Protein AF-A0A8S8YQM8-F1 (afdb_monomer_lite)

pLDDT: mean 84.59, std 11.67, range [44.5, 97.25]

Secondary structure (DSSP, 8-state):
-EEE---SS-TTSTHHHHHHHHHHHHS-EEEEEE-TTTS-TTGGGGGGGSS-B--GGG-TT--TTS---SEEEEEETTEEEEEEEB-----S-HHHHHHHHHHTT-S-EEE---SS-TTS--TTHHHHHHHHHHHHHTT--EEE-THHHHHHHHHTT--EEEEEEEEEEEEEEPBPTTGGG-HHHHTT--TTPPEEEEEEEEEEE-S--TT---SB----

Radius of gyration: 17.64 Å; chains: 1; bounding box: 45×37×51 Å

Sequence (220 aa):
MVDLLVERETFGHGGNQEVVRPFAAAGDVELLLVTPQMQSFEAGKKAEAGEVPLSEEDVPHWDDDFPFWQSTTVELEGRTVSFRRIVMPMVENDEDMANWLDSVAVDAVVCSGSRRNVSMWEDWMAPTASLVRASANAGRPTLGICFGHQLLCHALGATIERADSLSSGIWDLDFTEIGVDDELLTSHVLDDSCVAGLFTHQDHVMSVPESCFSSMLNKP

Structure (mmCIF, N/CA/C/O backbone):
data_AF-A0A8S8YQM8-F1
#
_entry.id   AF-A0A8S8YQM8-F1
#
loop_
_atom_site.group_PDB
_atom_site.id
_atom_site.type_symbol
_atom_site.label_atom_id
_atom_site.label_alt_id
_atom_site.label_comp_id
_atom_site.label_asym_id
_atom_site.label_entity_id
_atom_site.label_seq_id
_atom_site.pdbx_PDB_ins_code
_atom_site.Cartn_x
_atom_site.Cartn_y
_atom_site.Cartn_z
_atom_site.occupancy
_atom_site.B_iso_or_equiv
_atom_site.auth_seq_id
_atom_site.auth_comp_id
_atom_site.auth_asym_id
_atom_site.auth_atom_id
_atom_site.pdbx_PDB_model_num
ATOM 1 N N . MET A 1 1 ? -10.235 -3.961 0.842 1.00 77.50 1 MET A N 1
ATOM 2 C CA . MET A 1 1 ? -8.924 -3.632 0.221 1.00 77.50 1 MET A CA 1
ATOM 3 C C . MET A 1 1 ? -8.186 -2.632 1.096 1.00 77.50 1 MET A C 1
ATOM 5 O O . MET A 1 1 ? -8.845 -1.764 1.657 1.00 77.50 1 MET A O 1
ATOM 9 N N . VAL A 1 2 ? -6.857 -2.728 1.207 1.00 74.12 2 VAL A N 1
ATOM 10 C CA . VAL A 1 2 ? -6.027 -1.671 1.819 1.00 74.12 2 VAL A CA 1
ATOM 11 C C . VAL A 1 2 ? -5.398 -0.814 0.729 1.00 74.12 2 VAL A C 1
ATOM 13 O O . VAL A 1 2 ? -4.815 -1.366 -0.199 1.00 74.12 2 VAL A O 1
ATOM 16 N N . ASP A 1 3 ? -5.487 0.508 0.855 1.00 73.69 3 ASP A N 1
ATOM 17 C CA . ASP A 1 3 ? -4.762 1.465 0.009 1.00 73.69 3 ASP A CA 1
ATOM 18 C C . ASP A 1 3 ? -3.816 2.316 0.874 1.00 73.69 3 ASP A C 1
ATOM 20 O O . ASP A 1 3 ? -4.233 2.972 1.839 1.00 73.69 3 ASP A O 1
ATOM 24 N N . LEU A 1 4 ? -2.522 2.241 0.560 1.00 65.19 4 LEU A N 1
ATOM 25 C CA . LEU A 1 4 ? -1.449 2.945 1.253 1.00 65.19 4 LEU A CA 1
ATOM 26 C C . LEU A 1 4 ? -1.083 4.251 0.534 1.00 65.19 4 LEU A C 1
ATOM 28 O O . LEU A 1 4 ? -1.021 4.308 -0.696 1.00 65.19 4 LEU A O 1
ATOM 32 N N . LEU A 1 5 ? -0.696 5.260 1.326 1.00 59.41 5 LEU A N 1
ATOM 33 C CA . LEU A 1 5 ? -0.025 6.497 0.878 1.00 59.41 5 LEU A CA 1
ATOM 34 C C . LEU A 1 5 ? -0.893 7.496 0.102 1.00 59.41 5 LEU A C 1
ATOM 36 O O . LEU A 1 5 ? -0.444 8.122 -0.856 1.00 59.41 5 LEU A O 1
ATOM 40 N N . VAL A 1 6 ? -2.112 7.753 0.575 1.00 53.84 6 VAL A N 1
ATOM 41 C CA . VAL A 1 6 ? -2.922 8.874 0.071 1.00 53.84 6 VAL A CA 1
ATOM 42 C C . VAL A 1 6 ? -2.295 10.219 0.496 1.00 53.84 6 VAL A C 1
ATOM 44 O O . VAL A 1 6 ? -2.738 10.847 1.451 1.00 53.84 6 VAL A O 1
ATOM 47 N N . GLU A 1 7 ? -1.258 10.696 -0.201 1.00 52.97 7 GLU A N 1
ATOM 48 C CA . GLU A 1 7 ? -0.674 12.046 -0.033 1.00 52.97 7 GLU A CA 1
ATOM 49 C C . GLU A 1 7 ? -1.491 13.148 -0.736 1.00 52.97 7 GLU A C 1
ATOM 51 O O . GLU A 1 7 ? -0.941 14.081 -1.338 1.00 52.97 7 GLU A O 1
ATOM 56 N N . ARG A 1 8 ? -2.818 13.026 -0.767 1.00 54.03 8 ARG A N 1
ATOM 57 C CA . ARG A 1 8 ? -3.630 13.857 -1.659 1.00 54.03 8 ARG A CA 1
ATOM 58 C C . ARG A 1 8 ? -4.711 14.626 -0.928 1.00 54.03 8 ARG A C 1
ATOM 60 O O . ARG A 1 8 ? -5.455 14.081 -0.122 1.00 54.03 8 ARG A O 1
ATOM 67 N N . GLU A 1 9 ? -4.843 15.868 -1.380 1.00 44.50 9 GLU A N 1
ATOM 68 C CA . GLU A 1 9 ? -5.886 16.868 -1.118 1.00 44.50 9 GLU A CA 1
ATOM 69 C C . GLU A 1 9 ? -7.330 16.338 -1.290 1.00 44.50 9 GLU A C 1
ATOM 71 O O . GLU A 1 9 ? -8.301 17.017 -0.973 1.00 44.50 9 GLU A O 1
ATOM 76 N N . THR A 1 10 ? -7.497 15.131 -1.839 1.00 46.59 10 THR A N 1
ATOM 77 C CA . THR A 1 10 ? -8.753 14.579 -2.357 1.00 46.59 10 THR A CA 1
ATOM 78 C C . THR A 1 10 ? -9.044 13.203 -1.760 1.00 46.59 10 THR A C 1
ATOM 80 O O . THR A 1 10 ? -9.055 12.179 -2.438 1.00 46.59 10 THR A O 1
ATOM 83 N N . PHE A 1 11 ? -9.316 13.165 -0.455 1.00 49.41 11 PHE A N 1
ATOM 84 C CA . PHE A 1 11 ? -9.876 11.976 0.187 1.00 49.41 11 PHE A CA 1
ATOM 85 C C . PHE A 1 11 ? -11.175 11.548 -0.521 1.00 49.41 11 PHE A C 1
ATOM 87 O O . PHE A 1 11 ? -12.109 12.341 -0.670 1.00 49.41 11 PHE A O 1
ATOM 94 N N . GLY A 1 12 ? -11.216 10.302 -1.000 1.00 48.34 12 GLY A N 1
ATOM 95 C CA . GLY A 1 12 ? -12.372 9.755 -1.710 1.00 48.34 12 GLY A CA 1
ATOM 96 C C . GLY A 1 12 ? -12.656 10.388 -3.077 1.00 48.34 12 GLY A C 1
ATOM 97 O O . GLY A 1 12 ? -13.767 10.221 -3.560 1.00 48.34 12 GLY A O 1
ATOM 98 N N . HIS A 1 13 ? -11.709 11.105 -3.699 1.00 52.78 13 HIS A N 1
ATOM 99 C CA . HIS A 1 13 ? -11.854 11.713 -5.032 1.00 52.78 13 HIS A CA 1
ATOM 100 C C . HIS A 1 13 ? -10.607 11.461 -5.903 1.00 52.78 13 HIS A C 1
ATOM 102 O O . HIS A 1 13 ? -9.516 11.208 -5.396 1.00 52.78 13 HIS A O 1
ATOM 108 N N . GLY A 1 14 ? -10.748 11.527 -7.231 1.00 63.28 14 GLY A N 1
ATOM 109 C CA . GLY A 1 14 ? -9.619 11.395 -8.162 1.00 63.28 14 GLY A CA 1
ATOM 110 C C . GLY A 1 14 ? -9.010 9.987 -8.190 1.00 63.28 14 GLY A C 1
ATOM 111 O O . GLY A 1 14 ? -9.722 9.011 -8.402 1.00 63.28 14 GLY A O 1
ATOM 112 N N . GLY A 1 15 ? -7.692 9.874 -7.979 1.00 60.12 15 GLY A N 1
ATOM 113 C CA . GLY A 1 15 ? -6.927 8.630 -8.182 1.00 60.12 15 GLY A CA 1
ATOM 114 C C . GLY A 1 15 ? -7.434 7.412 -7.399 1.00 60.12 15 GLY A C 1
ATOM 115 O O . GLY A 1 15 ? -7.431 6.311 -7.941 1.00 60.12 15 GLY A O 1
ATOM 116 N N . ASN A 1 16 ? -7.944 7.603 -6.177 1.00 61.06 16 ASN A N 1
ATOM 117 C CA . ASN A 1 16 ? -8.505 6.502 -5.387 1.00 61.06 16 ASN A CA 1
ATOM 118 C C . ASN A 1 16 ? -9.789 5.958 -6.025 1.00 61.06 16 ASN A C 1
ATOM 120 O O . ASN A 1 16 ? -10.017 4.755 -6.023 1.00 61.06 16 ASN A O 1
ATOM 124 N N . GLN A 1 17 ? -10.623 6.831 -6.601 1.00 65.38 17 GLN A N 1
ATOM 125 C CA . GLN A 1 17 ? -11.821 6.387 -7.313 1.00 65.38 17 GLN A CA 1
ATOM 126 C C . GLN A 1 17 ? -11.444 5.623 -8.582 1.00 65.38 17 GLN A C 1
ATOM 128 O O . GLN A 1 17 ? -12.075 4.618 -8.876 1.00 65.38 17 GLN A O 1
ATOM 133 N N . GLU A 1 18 ? -10.398 6.045 -9.296 1.00 71.81 18 GLU A N 1
ATOM 134 C CA . GLU A 1 18 ? -9.945 5.364 -10.516 1.00 71.81 18 GLU A CA 1
ATOM 135 C C . GLU A 1 18 ? -9.402 3.956 -10.235 1.00 71.81 18 GLU A C 1
ATOM 137 O O . GLU A 1 18 ? -9.742 3.023 -10.957 1.00 71.81 18 GLU A O 1
ATOM 142 N N . VAL A 1 19 ? -8.642 3.768 -9.147 1.00 73.12 19 VAL A N 1
ATOM 143 C CA . VAL A 1 19 ? -8.186 2.430 -8.718 1.00 73.12 19 VAL A CA 1
ATOM 144 C C . VAL A 1 19 ? -9.367 1.542 -8.324 1.00 73.12 19 VAL A C 1
ATOM 146 O O . VAL A 1 19 ? -9.369 0.349 -8.607 1.00 73.12 19 VAL A O 1
ATOM 149 N N . VAL A 1 20 ? -10.384 2.109 -7.674 1.00 77.38 20 VAL A N 1
ATOM 150 C CA . VAL A 1 20 ? -11.510 1.346 -7.113 1.00 77.38 20 VAL A CA 1
ATOM 151 C C . VAL A 1 20 ? -12.599 1.058 -8.135 1.00 77.38 20 VAL A C 1
ATOM 153 O O . VAL A 1 20 ? -13.296 0.053 -8.013 1.00 77.38 20 VAL A O 1
ATOM 156 N N . ARG A 1 21 ? -12.756 1.911 -9.148 1.00 79.19 21 ARG A N 1
ATOM 157 C CA . ARG A 1 21 ? -13.857 1.852 -10.115 1.00 79.19 21 ARG A CA 1
ATOM 158 C C . ARG A 1 21 ? -14.022 0.468 -10.766 1.00 79.19 21 ARG A C 1
ATOM 160 O O . ARG A 1 21 ? -15.162 0.003 -10.799 1.00 79.19 21 ARG A O 1
ATOM 167 N N . PRO A 1 22 ? -12.964 -0.240 -11.216 1.00 79.06 22 PRO A N 1
ATOM 168 C CA . PRO A 1 22 ? -13.118 -1.588 -11.767 1.00 79.06 22 PRO A CA 1
ATOM 169 C C . PRO A 1 22 ? -13.693 -2.590 -10.755 1.00 79.06 22 PRO A C 1
ATOM 171 O O . PRO A 1 22 ? -14.544 -3.406 -11.104 1.00 79.06 22 PRO A O 1
ATOM 174 N N . PHE A 1 23 ? -13.288 -2.496 -9.486 1.00 81.88 23 PHE A N 1
ATOM 175 C CA . PHE A 1 23 ? -13.795 -3.355 -8.413 1.00 81.88 23 PHE A CA 1
ATOM 176 C C . PHE A 1 23 ? -15.239 -2.999 -8.045 1.00 81.88 23 PHE A C 1
ATOM 178 O O . PHE A 1 23 ? -16.085 -3.885 -7.931 1.00 81.88 23 PHE A O 1
ATOM 185 N N . ALA A 1 24 ? -15.543 -1.702 -7.947 1.00 82.38 24 ALA A N 1
ATOM 186 C CA . ALA A 1 24 ? -16.889 -1.202 -7.687 1.00 82.38 24 ALA A CA 1
ATOM 187 C C . ALA A 1 24 ? -17.870 -1.558 -8.813 1.00 82.38 24 ALA A C 1
ATOM 189 O O . ALA A 1 24 ? -19.064 -1.673 -8.566 1.00 82.38 24 ALA A O 1
ATOM 190 N N . ALA A 1 25 ? -17.404 -1.783 -10.047 1.00 80.81 25 ALA A N 1
ATOM 191 C CA . ALA A 1 25 ? -18.235 -2.309 -11.129 1.00 80.81 25 ALA A CA 1
ATOM 192 C C . ALA A 1 25 ? -18.605 -3.796 -10.926 1.00 80.81 25 ALA A C 1
ATOM 194 O O . ALA A 1 25 ? -19.686 -4.224 -11.351 1.00 80.81 25 ALA A O 1
ATOM 195 N N . ALA A 1 26 ? -17.760 -4.567 -10.234 1.00 81.19 26 ALA A N 1
ATOM 196 C CA . ALA A 1 26 ? -17.947 -5.995 -9.979 1.00 81.19 26 ALA A CA 1
ATOM 197 C C . ALA A 1 26 ? -18.741 -6.299 -8.692 1.00 81.19 26 ALA A C 1
ATOM 199 O O . ALA A 1 26 ? -19.490 -7.276 -8.662 1.00 81.19 26 ALA A O 1
ATOM 200 N N . GLY A 1 27 ? -18.648 -5.464 -7.653 1.00 81.56 27 GLY A N 1
ATOM 201 C CA . GLY A 1 27 ? -19.322 -5.689 -6.371 1.00 81.56 27 GLY A CA 1
ATOM 202 C C . GLY A 1 27 ? -19.163 -4.530 -5.389 1.00 81.56 27 GLY A C 1
ATOM 203 O O . GLY A 1 27 ? -18.591 -3.499 -5.733 1.00 81.56 27 GLY A O 1
ATOM 204 N N . ASP A 1 28 ? -19.694 -4.695 -4.177 1.00 83.19 28 ASP A N 1
ATOM 205 C CA . ASP A 1 28 ? -19.481 -3.733 -3.091 1.00 83.19 28 ASP A CA 1
ATOM 206 C C . ASP A 1 28 ? -18.014 -3.783 -2.650 1.00 83.19 28 ASP A C 1
ATOM 208 O O . ASP A 1 28 ? -17.438 -4.863 -2.502 1.00 83.19 28 ASP A O 1
ATOM 212 N N . VAL A 1 29 ? -17.403 -2.615 -2.453 1.00 85.56 29 VAL A N 1
ATOM 213 C CA . VAL A 1 29 ? -15.982 -2.499 -2.110 1.00 85.56 29 VAL A CA 1
ATOM 214 C C . VAL A 1 29 ? -15.820 -1.590 -0.909 1.00 85.56 29 VAL A C 1
ATOM 216 O O . VAL A 1 29 ? -16.341 -0.475 -0.875 1.00 85.56 29 VAL A O 1
ATOM 219 N N . GLU A 1 30 ? -15.028 -2.061 0.045 1.00 89.75 30 GLU A N 1
ATOM 220 C CA . GLU A 1 30 ? -14.548 -1.266 1.163 1.00 89.75 30 GLU A CA 1
ATOM 221 C C . GLU A 1 30 ? -13.045 -1.005 1.037 1.00 89.75 30 GLU A C 1
ATOM 223 O O . GLU A 1 30 ? -12.245 -1.913 0.761 1.00 89.75 30 GLU A O 1
ATOM 228 N N . LEU A 1 31 ? -12.670 0.252 1.277 1.00 89.44 31 LEU A N 1
ATOM 229 C CA . LEU A 1 31 ? -11.291 0.702 1.344 1.00 89.44 31 LEU A CA 1
ATOM 230 C C . LEU A 1 31 ? -10.899 1.075 2.764 1.00 89.44 31 LEU A C 1
ATOM 232 O O . LEU A 1 31 ? -11.404 2.038 3.345 1.00 89.44 31 LEU A O 1
ATOM 236 N N . LEU A 1 32 ? -9.911 0.345 3.261 1.00 91.69 32 LEU A N 1
ATOM 237 C CA . LEU A 1 32 ? -9.169 0.652 4.467 1.00 91.69 32 LEU A CA 1
ATOM 238 C C . LEU A 1 32 ? -7.936 1.464 4.065 1.00 91.69 32 LEU A C 1
ATOM 240 O O . LEU A 1 32 ? -7.103 1.019 3.281 1.00 91.69 32 LEU A O 1
ATOM 244 N N . LEU A 1 33 ? -7.840 2.687 4.563 1.00 90.44 33 LEU A N 1
ATOM 245 C CA . LEU A 1 33 ? -6.791 3.630 4.207 1.00 90.44 33 LEU A CA 1
ATOM 246 C C . LEU A 1 33 ? -5.791 3.723 5.350 1.00 90.44 33 LEU A C 1
ATOM 248 O O . LEU A 1 33 ? -6.169 4.041 6.478 1.00 90.44 33 LEU A O 1
ATOM 252 N N . VAL A 1 34 ? -4.519 3.492 5.046 1.00 91.62 34 VAL A N 1
ATOM 253 C CA . VAL A 1 34 ? -3.429 3.613 6.020 1.00 91.62 34 VAL A CA 1
ATOM 254 C C . VAL A 1 34 ? -2.443 4.684 5.561 1.00 91.62 34 VAL A C 1
ATOM 256 O O . VAL A 1 34 ? -2.128 4.813 4.375 1.00 91.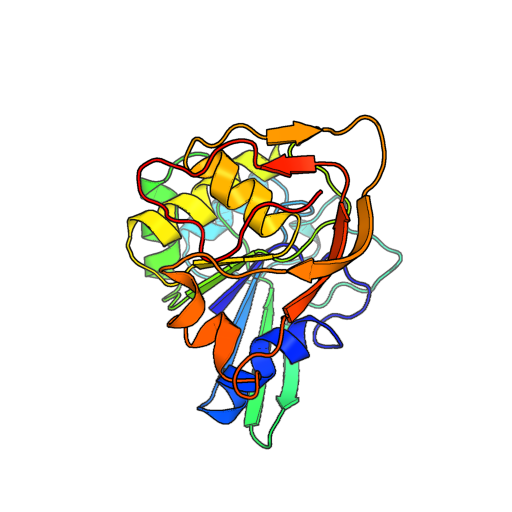62 34 VAL A O 1
ATOM 259 N N . THR A 1 35 ? -1.975 5.495 6.507 1.00 90.00 35 THR A N 1
ATOM 260 C CA . THR A 1 35 ? -1.094 6.645 6.244 1.00 90.00 35 THR A CA 1
ATOM 261 C C . THR A 1 35 ? 0.146 6.589 7.138 1.00 90.00 35 THR A C 1
ATOM 263 O O . THR A 1 35 ? 0.297 7.442 8.020 1.00 90.00 35 THR A O 1
ATOM 266 N N . PRO A 1 36 ? 1.028 5.588 6.956 1.00 92.38 36 PRO A N 1
ATOM 267 C CA . PRO A 1 36 ? 2.196 5.376 7.818 1.00 92.38 36 PRO A CA 1
ATOM 268 C C . PRO A 1 36 ? 3.126 6.592 7.881 1.00 92.38 36 PRO A C 1
ATOM 270 O O . PRO A 1 36 ? 3.733 6.843 8.912 1.00 92.38 36 PRO A O 1
ATOM 273 N N . GLN A 1 37 ? 3.190 7.390 6.813 1.00 89.19 37 GLN A N 1
ATOM 274 C CA . GLN A 1 37 ? 3.992 8.611 6.747 1.00 89.19 37 GLN A CA 1
ATOM 275 C C . GLN A 1 37 ? 3.510 9.726 7.685 1.00 89.19 37 GLN A C 1
ATOM 277 O O . GLN A 1 37 ? 4.284 10.617 8.020 1.00 89.19 37 GLN A O 1
ATOM 282 N N . MET A 1 38 ? 2.240 9.681 8.102 1.00 90.56 38 MET A N 1
ATOM 283 C CA . MET A 1 38 ? 1.664 10.630 9.060 1.00 90.56 38 MET A CA 1
ATOM 284 C C . MET A 1 38 ? 1.442 10.001 10.437 1.00 90.56 38 MET A C 1
ATOM 286 O O . MET A 1 38 ? 1.399 10.723 11.430 1.00 90.56 38 MET A O 1
ATOM 290 N N . GLN A 1 39 ? 1.276 8.676 10.505 1.00 93.62 39 GLN A N 1
ATOM 291 C CA . GLN A 1 39 ? 0.970 7.948 11.732 1.00 93.62 39 GLN A CA 1
ATOM 292 C C . GLN A 1 39 ? 2.202 7.836 12.637 1.00 93.62 39 GLN A C 1
ATOM 294 O O . GLN A 1 39 ? 3.285 7.449 12.206 1.00 93.62 39 GLN A O 1
ATOM 299 N N . SER A 1 40 ? 2.033 8.111 13.929 1.00 96.38 40 SER A N 1
ATOM 300 C CA . SER A 1 40 ? 3.098 7.879 14.904 1.00 96.38 40 SER A CA 1
ATOM 301 C C . SER A 1 40 ? 3.354 6.384 15.141 1.00 96.38 40 SER A C 1
ATOM 303 O O . SER A 1 40 ? 2.442 5.554 15.103 1.00 96.38 40 SER A O 1
ATOM 305 N N . PHE A 1 41 ? 4.599 6.040 15.479 1.00 96.81 41 PHE A N 1
ATOM 306 C CA . PHE A 1 41 ? 4.960 4.677 15.886 1.00 96.81 41 PHE A CA 1
ATOM 307 C C . PHE A 1 41 ? 4.201 4.217 17.139 1.00 96.81 41 PHE A C 1
ATOM 309 O O . PHE A 1 41 ? 3.811 3.056 17.231 1.00 96.81 41 PHE A O 1
ATOM 316 N N . GLU A 1 42 ? 3.938 5.128 18.082 1.00 97.00 42 GLU A N 1
ATOM 317 C CA . GLU A 1 42 ? 3.199 4.810 19.309 1.00 97.00 42 GLU A CA 1
ATOM 318 C C 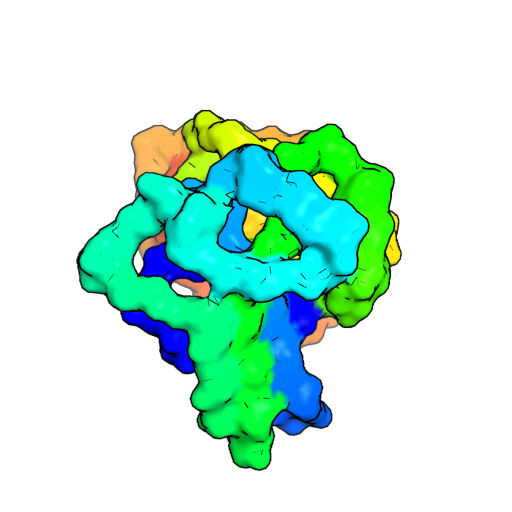. GLU A 1 42 ? 1.736 4.454 19.019 1.00 97.00 42 GLU A C 1
ATOM 320 O O . GLU A 1 42 ? 1.220 3.484 19.577 1.00 97.00 42 GLU A O 1
ATOM 325 N N . ALA A 1 43 ? 1.086 5.179 18.098 1.00 96.94 43 ALA A N 1
ATOM 326 C CA . ALA A 1 43 ? -0.272 4.865 17.662 1.00 96.94 43 ALA A CA 1
ATOM 327 C C . ALA A 1 43 ? -0.374 3.457 17.062 1.00 96.94 43 ALA A C 1
ATOM 329 O O . ALA A 1 43 ? -1.393 2.797 17.248 1.00 96.94 43 ALA A O 1
ATOM 330 N N . GLY A 1 44 ? 0.697 2.956 16.432 1.00 96.69 44 GLY A N 1
ATOM 331 C CA . GLY A 1 44 ? 0.745 1.615 15.845 1.00 96.69 44 GLY A CA 1
ATOM 332 C C . GLY A 1 44 ? 0.405 0.481 16.818 1.00 96.69 44 GLY A C 1
ATOM 333 O O . GLY A 1 44 ? -0.128 -0.537 16.388 1.00 96.69 44 GLY A O 1
ATOM 334 N N . LYS A 1 45 ? 0.604 0.666 18.132 1.00 96.06 45 LYS A N 1
ATOM 335 C CA . LYS A 1 45 ? 0.207 -0.320 19.157 1.00 96.06 45 LYS A CA 1
ATOM 336 C C . LYS A 1 45 ? -1.303 -0.548 19.213 1.00 96.06 45 LYS A C 1
ATOM 338 O O . LYS A 1 45 ? -1.749 -1.626 19.587 1.00 96.06 45 LYS A O 1
ATOM 343 N N . LYS A 1 46 ? -2.112 0.444 18.821 1.00 96.81 46 LYS A N 1
ATOM 344 C CA . LYS A 1 46 ? -3.576 0.305 18.778 1.00 96.81 46 LYS A CA 1
ATOM 345 C C . LYS A 1 46 ? -4.004 -0.791 17.791 1.00 96.81 46 LYS A C 1
ATOM 347 O O . LYS A 1 46 ? -5.019 -1.438 18.030 1.00 96.81 46 LYS A O 1
ATOM 352 N N . ALA A 1 47 ? -3.218 -1.049 16.741 1.00 94.81 47 ALA A N 1
ATOM 353 C CA . ALA A 1 47 ? -3.503 -2.083 15.743 1.00 94.81 47 ALA A CA 1
ATOM 354 C C . ALA A 1 47 ? -3.452 -3.521 16.302 1.00 94.81 47 ALA A C 1
ATOM 356 O O . ALA A 1 47 ? -4.012 -4.426 15.691 1.00 94.81 47 ALA A O 1
ATOM 357 N N . GLU A 1 48 ? -2.862 -3.749 17.485 1.00 90.38 48 GLU A N 1
ATOM 358 C CA . GLU A 1 48 ? -2.913 -5.054 18.171 1.00 90.38 48 GLU A CA 1
ATOM 359 C C . GLU A 1 48 ? -4.353 -5.480 18.516 1.00 90.38 48 GLU A C 1
ATOM 361 O O . GLU A 1 48 ? -4.636 -6.667 18.672 1.00 90.38 48 GLU A O 1
ATOM 366 N N . ALA A 1 49 ? -5.284 -4.523 18.604 1.00 89.69 49 ALA A N 1
ATOM 367 C CA . ALA A 1 49 ? -6.707 -4.785 18.802 1.00 89.69 49 ALA A CA 1
ATOM 368 C C . ALA A 1 49 ? -7.458 -5.142 17.499 1.00 89.69 49 ALA A C 1
ATOM 370 O O . ALA A 1 49 ? -8.680 -5.298 17.530 1.00 89.69 49 ALA A O 1
ATOM 371 N N . GLY A 1 50 ? -6.753 -5.272 16.369 1.00 91.81 50 GLY A N 1
ATOM 372 C CA . GLY A 1 50 ? -7.315 -5.532 15.046 1.00 91.81 50 GLY A CA 1
ATOM 373 C C . GLY A 1 50 ? -7.615 -4.240 14.287 1.00 91.81 50 GLY A C 1
ATOM 374 O O . GLY A 1 50 ? -6.753 -3.372 14.131 1.00 91.81 50 GLY A O 1
ATOM 375 N N . GLU A 1 51 ? -8.844 -4.114 13.790 1.00 94.19 51 GLU A N 1
ATOM 376 C CA . GLU A 1 51 ? -9.270 -2.938 13.036 1.00 94.19 51 GLU A CA 1
ATOM 377 C C . GLU A 1 51 ? -9.604 -1.771 13.979 1.00 94.19 51 GLU A C 1
ATOM 379 O O . GLU A 1 51 ? -10.625 -1.779 14.670 1.00 94.19 51 GLU A O 1
ATOM 384 N N . VAL A 1 52 ? -8.752 -0.744 13.996 1.00 96.62 52 VAL A N 1
ATOM 385 C CA . VAL A 1 52 ? -8.958 0.460 14.812 1.00 96.62 52 VAL A CA 1
ATOM 386 C C . VAL A 1 52 ? -9.036 1.693 13.914 1.00 96.62 52 VAL A C 1
ATOM 388 O O . VAL A 1 52 ? -8.093 1.939 13.160 1.00 96.62 52 VAL A O 1
ATOM 391 N N . PRO A 1 53 ? -10.111 2.502 13.987 1.00 96.12 53 PRO A N 1
ATOM 392 C CA . PRO A 1 53 ? -10.197 3.756 13.247 1.00 96.12 53 PRO A CA 1
ATOM 393 C C . PRO A 1 53 ? -9.061 4.715 13.612 1.00 96.12 53 PRO A C 1
ATOM 395 O O . PRO A 1 53 ? -8.789 4.941 14.791 1.00 96.12 53 PRO A O 1
ATOM 398 N N . LEU A 1 54 ? -8.438 5.319 12.602 1.00 94.81 54 LEU A N 1
ATOM 399 C CA . LEU A 1 54 ? -7.420 6.351 12.790 1.00 94.81 54 LEU A CA 1
ATOM 400 C C . LEU A 1 54 ? -8.081 7.641 13.290 1.00 94.81 54 LEU A C 1
ATOM 402 O O . LEU A 1 54 ? -9.166 8.014 12.829 1.00 94.81 54 LEU A O 1
ATOM 406 N N . SER A 1 55 ? -7.426 8.348 14.200 1.00 94.81 55 SER A N 1
ATOM 407 C CA . SER A 1 55 ? -7.875 9.638 14.728 1.00 94.81 55 SER A CA 1
ATOM 408 C C . SER A 1 55 ? -6.787 10.706 14.604 1.00 94.81 55 SER A C 1
ATOM 410 O O . SER A 1 55 ? -5.628 10.384 14.360 1.00 94.81 55 SER A O 1
ATOM 412 N N . GLU A 1 56 ? -7.144 11.983 14.764 1.00 92.62 56 GLU A N 1
ATOM 413 C CA . GLU A 1 56 ? -6.188 13.099 14.635 1.00 92.62 56 GLU A CA 1
ATOM 414 C C . GLU A 1 56 ? -5.008 12.997 15.619 1.00 92.62 56 GLU A C 1
ATOM 416 O O . GLU A 1 56 ? -3.886 13.353 15.276 1.00 92.62 56 GLU A O 1
ATOM 421 N N . GLU A 1 57 ? -5.219 12.441 16.818 1.00 94.75 57 GLU A N 1
ATOM 422 C CA . GLU A 1 57 ? -4.140 12.227 17.799 1.00 94.75 57 GLU A CA 1
ATOM 423 C C . GLU A 1 57 ? -3.092 11.197 17.343 1.00 94.75 57 GLU A C 1
ATOM 425 O O . GLU A 1 57 ? -1.962 11.210 17.831 1.00 94.75 57 GLU A O 1
ATOM 430 N N . ASP A 1 58 ? -3.447 10.315 16.403 1.00 95.75 58 ASP A N 1
ATOM 431 C CA . ASP A 1 58 ? -2.553 9.277 15.885 1.00 95.75 58 ASP A CA 1
ATOM 432 C C . ASP A 1 58 ? -1.578 9.811 14.835 1.00 95.75 58 ASP A C 1
ATOM 434 O O . ASP A 1 58 ? -0.565 9.163 14.552 1.00 95.75 58 ASP A O 1
ATOM 438 N N . VAL A 1 59 ? -1.879 10.986 14.274 1.00 93.06 59 VAL A N 1
ATOM 439 C CA . VAL A 1 59 ? -1.165 11.616 13.162 1.00 93.06 59 VAL A CA 1
ATOM 440 C C . VAL A 1 59 ? -0.574 12.974 13.570 1.00 93.06 59 VAL A C 1
ATOM 442 O O . VAL A 1 59 ? -0.986 14.016 13.069 1.00 93.06 59 VAL A O 1
ATOM 445 N N . PRO A 1 60 ? 0.431 13.013 14.465 1.00 90.94 60 PRO A N 1
ATOM 446 C CA . PRO A 1 60 ? 0.954 14.265 15.032 1.00 90.94 60 PRO A CA 1
ATOM 447 C C . PRO A 1 60 ? 1.637 15.193 14.012 1.00 90.94 60 PRO A C 1
ATOM 449 O O . PRO A 1 60 ? 1.997 16.320 14.348 1.00 90.94 60 PRO A O 1
ATOM 452 N N . HIS A 1 61 ? 1.860 14.712 12.789 1.00 85.25 61 HIS A N 1
ATOM 453 C CA . HIS A 1 61 ? 2.457 15.454 11.680 1.00 85.25 61 HIS A CA 1
ATOM 454 C C . HIS A 1 61 ? 1.479 15.628 10.515 1.00 85.25 61 HIS A C 1
ATOM 456 O O . HIS A 1 61 ? 1.910 15.756 9.371 1.00 85.25 61 HIS A O 1
ATOM 462 N N . TRP A 1 62 ? 0.174 15.583 10.800 1.00 87.00 62 TRP A N 1
ATOM 463 C CA . TRP A 1 62 ? -0.854 15.823 9.799 1.00 87.00 62 TRP A CA 1
ATOM 464 C C . TRP A 1 62 ? -0.646 17.169 9.097 1.00 87.00 62 TRP A C 1
ATOM 466 O O . TRP A 1 62 ? -0.221 18.151 9.704 1.00 87.00 62 TRP A O 1
ATOM 476 N N . ASP A 1 63 ? -0.937 17.187 7.800 1.00 78.94 63 ASP A N 1
ATOM 477 C CA . ASP A 1 63 ? -0.879 18.396 6.991 1.00 78.94 63 ASP A CA 1
ATOM 478 C C . ASP A 1 63 ? -2.173 19.201 7.183 1.00 78.94 63 ASP A C 1
ATOM 480 O O . ASP A 1 63 ? -3.227 18.847 6.646 1.00 78.94 63 ASP A O 1
ATOM 484 N N . ASP A 1 64 ? -2.089 20.267 7.981 1.00 76.19 64 ASP A N 1
ATOM 485 C CA . ASP A 1 64 ? -3.221 21.131 8.336 1.00 76.19 64 ASP A CA 1
ATOM 486 C C . ASP A 1 64 ? -3.775 21.944 7.150 1.00 76.19 64 ASP A C 1
ATOM 488 O O . ASP A 1 64 ? -4.828 22.578 7.280 1.00 76.19 64 ASP A O 1
ATOM 492 N N . ASP A 1 65 ? -3.131 21.898 5.977 1.00 76.81 65 ASP A N 1
ATOM 493 C CA . ASP A 1 65 ? -3.702 22.445 4.743 1.00 76.81 65 ASP A CA 1
ATOM 494 C C . ASP A 1 65 ? -4.986 21.692 4.326 1.00 76.81 65 ASP A C 1
ATOM 496 O O . ASP A 1 65 ? -5.798 22.223 3.559 1.00 76.81 65 ASP A O 1
A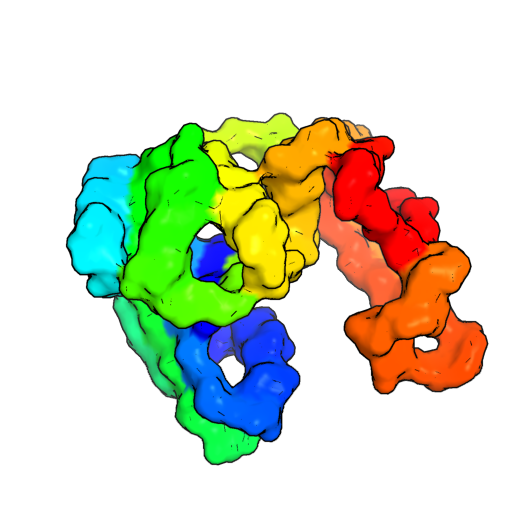TOM 500 N N . PHE A 1 66 ? -5.229 20.489 4.877 1.00 73.06 66 PHE A N 1
ATOM 501 C CA . PHE A 1 66 ? -6.422 19.685 4.611 1.00 73.06 66 PHE A CA 1
ATOM 502 C C . PHE A 1 66 ? -7.116 19.192 5.887 1.00 73.06 66 PHE A C 1
ATOM 504 O O . PHE A 1 66 ? -6.469 18.676 6.800 1.00 73.06 66 PHE A O 1
ATOM 511 N N . PRO A 1 67 ? -8.462 19.229 5.931 1.00 81.38 67 PRO A N 1
ATOM 512 C CA . PRO A 1 67 ? -9.205 18.636 7.034 1.00 81.38 67 PRO A CA 1
ATOM 513 C C . PRO A 1 67 ? -8.937 17.131 7.140 1.00 81.38 67 PRO A C 1
ATOM 515 O O . PRO A 1 67 ? -8.903 16.412 6.135 1.00 81.38 67 PRO A O 1
ATOM 518 N N . PHE A 1 68 ? -8.817 16.642 8.369 1.00 85.81 68 PHE A N 1
ATOM 519 C CA . PHE A 1 68 ? -8.785 15.214 8.644 1.00 85.81 68 PHE A CA 1
ATOM 520 C C . PHE A 1 68 ? -10.190 14.610 8.489 1.00 85.81 68 PHE A C 1
ATOM 522 O O . PHE A 1 68 ? -11.172 15.111 9.033 1.00 85.81 68 PHE A O 1
ATOM 529 N N . TRP A 1 69 ? -10.292 13.498 7.756 1.00 85.31 69 TRP A N 1
ATOM 530 C CA . TRP A 1 69 ? -11.539 12.739 7.606 1.00 85.31 69 TRP A CA 1
ATOM 531 C C . TRP A 1 69 ? -11.319 11.300 8.053 1.00 85.31 69 TRP A C 1
ATOM 533 O O . TRP A 1 69 ? -10.603 10.549 7.399 1.00 85.31 69 TRP A O 1
ATOM 543 N N . GLN A 1 70 ? -11.956 10.862 9.132 1.00 89.69 70 GLN A N 1
ATOM 544 C CA . GLN A 1 70 ? -11.816 9.464 9.547 1.00 89.69 70 GLN A CA 1
ATOM 545 C C . GLN A 1 70 ? -12.442 8.498 8.529 1.00 89.69 70 GLN A C 1
ATOM 547 O O . GLN A 1 70 ? -11.886 7.441 8.245 1.00 89.69 70 GLN A O 1
ATOM 552 N N . SER A 1 71 ? -13.593 8.854 7.959 1.00 91.06 71 SER A N 1
ATOM 553 C CA . SER A 1 71 ? -14.262 8.045 6.943 1.00 91.06 71 SER A CA 1
ATOM 554 C C . SER A 1 71 ? -15.109 8.895 6.003 1.00 91.06 71 SER A C 1
ATOM 556 O O . SER A 1 71 ? -15.461 10.034 6.313 1.00 91.06 71 SER A O 1
ATOM 558 N N . THR A 1 72 ? -15.406 8.349 4.829 1.00 87.81 72 THR A N 1
ATOM 559 C CA . THR A 1 72 ? -16.395 8.890 3.897 1.00 87.81 72 THR A CA 1
ATOM 560 C C . THR A 1 72 ? -17.030 7.758 3.100 1.00 87.81 72 THR A C 1
ATOM 562 O O . THR A 1 72 ? -16.578 6.611 3.122 1.00 87.81 72 THR A O 1
ATOM 565 N N . THR A 1 73 ? -18.100 8.075 2.391 1.00 89.06 73 THR A N 1
ATOM 566 C CA . THR A 1 73 ? -18.784 7.153 1.495 1.00 89.06 73 THR A CA 1
ATOM 567 C C . THR A 1 73 ? -19.135 7.892 0.219 1.00 89.06 73 THR A C 1
ATOM 569 O O . THR A 1 73 ? -19.551 9.050 0.261 1.00 89.06 73 THR A O 1
ATOM 572 N N . VAL A 1 74 ? -18.950 7.230 -0.916 1.00 85.94 74 VAL A N 1
ATOM 573 C CA . VAL A 1 74 ? -19.246 7.784 -2.241 1.00 85.94 74 VAL A CA 1
ATOM 574 C C . VAL A 1 74 ? -20.012 6.758 -3.065 1.00 85.94 74 VAL A C 1
ATOM 576 O O . VAL A 1 74 ? -19.873 5.555 -2.858 1.00 85.94 74 VAL A O 1
ATOM 579 N N . GLU A 1 75 ? -20.806 7.242 -4.013 1.00 86.69 75 GLU A N 1
ATOM 580 C CA . GLU A 1 75 ? -21.475 6.401 -5.005 1.00 86.69 75 GLU A CA 1
ATOM 581 C C . GLU A 1 75 ? -20.606 6.317 -6.263 1.00 86.69 75 GLU A C 1
ATOM 583 O O . GLU A 1 75 ? -20.310 7.340 -6.887 1.00 86.69 75 GLU A O 1
ATOM 588 N N . LEU A 1 76 ? -20.200 5.106 -6.641 1.00 83.19 76 LEU A N 1
ATOM 589 C CA . LEU A 1 76 ? -19.404 4.817 -7.836 1.00 83.19 76 LEU A CA 1
ATOM 590 C C . LEU A 1 76 ? -20.036 3.653 -8.592 1.00 83.19 76 LEU A C 1
ATOM 592 O O . LEU A 1 76 ? -20.323 2.614 -8.008 1.00 83.19 76 LEU A O 1
ATOM 596 N N . GLU A 1 77 ? -20.271 3.831 -9.895 1.00 84.69 77 GLU A N 1
ATOM 597 C CA . GLU A 1 77 ? -20.884 2.803 -10.759 1.00 84.69 77 GLU A CA 1
ATOM 598 C C . GLU A 1 77 ? -22.217 2.242 -10.204 1.00 84.69 77 GLU A C 1
ATOM 600 O O . GLU A 1 77 ? -22.564 1.079 -10.405 1.00 84.69 77 GLU A O 1
ATOM 605 N N . GLY A 1 78 ? -22.979 3.078 -9.485 1.00 84.38 78 GLY A N 1
ATOM 606 C CA . GLY A 1 78 ? -24.255 2.703 -8.864 1.00 84.38 78 GLY A CA 1
ATOM 607 C C . GLY A 1 78 ? -24.131 1.857 -7.592 1.00 84.38 78 GLY A C 1
ATOM 608 O O . GLY A 1 78 ? -25.125 1.256 -7.181 1.00 84.38 78 GLY A O 1
ATOM 609 N N . ARG A 1 79 ? -22.935 1.787 -6.996 1.00 86.81 79 ARG A N 1
ATOM 610 C CA . ARG A 1 79 ? -22.673 1.122 -5.719 1.00 86.81 79 ARG A CA 1
ATOM 611 C C . ARG A 1 79 ? -22.073 2.081 -4.700 1.00 86.81 79 ARG A C 1
ATOM 613 O O . ARG A 1 79 ? -21.307 2.988 -5.031 1.00 86.81 79 ARG A O 1
ATOM 620 N N . THR A 1 80 ? -22.375 1.804 -3.441 1.00 87.38 80 THR A N 1
ATOM 621 C CA . THR A 1 80 ? -21.829 2.517 -2.294 1.00 87.38 80 THR A CA 1
ATOM 622 C C . THR A 1 80 ? -20.425 1.995 -1.981 1.00 87.38 80 THR A C 1
ATOM 624 O O . THR A 1 80 ? -20.247 0.814 -1.692 1.00 87.38 80 THR A O 1
ATOM 627 N N . VAL A 1 81 ? -19.426 2.877 -2.001 1.00 88.25 81 VAL A N 1
ATOM 628 C CA . VAL A 1 81 ? -18.034 2.563 -1.643 1.00 88.25 81 VAL A CA 1
ATOM 629 C C . VAL A 1 81 ? -17.666 3.292 -0.354 1.00 88.25 81 VAL A C 1
ATOM 631 O O . VAL A 1 81 ? -17.730 4.525 -0.293 1.00 88.25 81 VAL A O 1
ATOM 634 N N . SER A 1 82 ? -17.265 2.540 0.675 1.00 89.25 82 SER A N 1
ATOM 635 C CA . SER A 1 82 ? -16.788 3.087 1.949 1.00 89.25 82 SER A CA 1
ATOM 636 C C . SER A 1 82 ? -15.273 3.285 1.934 1.00 89.25 82 SER A C 1
ATOM 638 O O . SER A 1 82 ? -14.510 2.435 1.482 1.00 89.25 82 SER A O 1
ATOM 640 N N . PHE A 1 83 ? -14.830 4.422 2.465 1.00 88.44 83 PHE A N 1
ATOM 641 C CA . PHE A 1 83 ? -13.425 4.736 2.701 1.00 88.44 83 PHE A CA 1
ATOM 642 C C . PHE A 1 83 ? -13.251 4.993 4.193 1.00 88.44 83 PHE A C 1
ATOM 644 O O . PHE A 1 83 ? -13.898 5.890 4.740 1.00 88.44 83 PHE A O 1
ATOM 651 N N . ARG A 1 84 ? -12.389 4.231 4.865 1.00 91.06 84 ARG A N 1
ATOM 652 C CA . ARG A 1 84 ? -12.165 4.326 6.314 1.00 91.06 84 ARG A CA 1
ATOM 653 C C . ARG A 1 84 ? -10.675 4.369 6.600 1.00 91.06 84 ARG A C 1
ATOM 655 O O . ARG A 1 84 ? -9.947 3.475 6.189 1.00 91.06 84 ARG A O 1
ATOM 662 N N . ARG A 1 85 ? -10.208 5.404 7.295 1.00 91.81 85 ARG A N 1
ATOM 663 C CA . ARG A 1 85 ? -8.830 5.459 7.783 1.00 91.81 85 ARG A CA 1
ATOM 664 C C . ARG A 1 85 ? -8.699 4.575 9.012 1.00 91.81 85 ARG A C 1
ATOM 666 O O . ARG A 1 85 ? -9.474 4.727 9.958 1.00 91.81 85 ARG A O 1
ATOM 673 N N . ILE A 1 86 ? -7.714 3.689 9.004 1.00 95.44 86 ILE A N 1
ATOM 674 C CA . ILE A 1 86 ? -7.417 2.803 10.128 1.00 95.44 86 ILE A CA 1
ATOM 675 C C . ILE A 1 86 ? -5.955 2.932 10.539 1.00 95.44 86 ILE A C 1
ATOM 677 O O . ILE A 1 86 ? -5.101 3.335 9.748 1.00 95.44 86 ILE A O 1
ATOM 681 N N . VAL A 1 87 ? -5.685 2.596 11.793 1.00 96.44 87 VAL A N 1
ATOM 682 C CA . VAL A 1 87 ? -4.330 2.456 12.313 1.00 96.44 87 VAL A CA 1
ATOM 683 C C . VAL A 1 87 ? -3.708 1.189 11.731 1.00 96.44 87 VAL A C 1
ATOM 685 O O . VAL A 1 87 ? -4.348 0.138 11.734 1.00 96.44 87 VAL A O 1
ATOM 688 N N . MET A 1 88 ? -2.452 1.271 11.291 1.00 95.75 88 MET A N 1
ATOM 689 C CA . MET A 1 88 ? -1.649 0.090 10.950 1.00 95.75 88 MET A CA 1
ATOM 690 C C . MET A 1 88 ? -0.540 -0.177 11.976 1.00 95.75 88 MET A C 1
ATOM 692 O O . MET A 1 88 ? -0.087 0.762 12.638 1.00 95.75 88 MET A O 1
ATOM 696 N N . PRO A 1 89 ? -0.043 -1.420 12.099 1.00 97.25 89 PRO A N 1
ATOM 697 C CA . PRO A 1 89 ? 1.156 -1.703 12.873 1.00 97.25 89 PRO A CA 1
ATOM 698 C C . PRO A 1 89 ? 2.353 -0.909 12.337 1.00 97.25 89 PRO A C 1
ATOM 700 O O . PRO A 1 89 ? 2.584 -0.849 11.132 1.00 97.25 89 PRO A O 1
ATOM 703 N N . MET A 1 90 ? 3.144 -0.328 13.238 1.00 96.81 90 MET A N 1
ATOM 704 C CA . MET A 1 90 ? 4.383 0.390 12.903 1.00 96.81 90 MET A CA 1
ATOM 705 C C . MET A 1 90 ? 5.602 -0.448 13.303 1.00 96.81 90 MET A C 1
ATOM 707 O O . MET A 1 90 ? 6.467 0.002 14.051 1.00 96.81 90 MET A O 1
ATOM 711 N N . VAL A 1 91 ? 5.622 -1.706 12.853 1.00 94.50 91 VAL A N 1
ATOM 712 C CA . VAL A 1 91 ? 6.657 -2.701 13.168 1.00 94.50 91 VAL A CA 1
ATOM 713 C C . VAL A 1 91 ? 7.289 -3.270 11.901 1.00 94.50 91 VAL A C 1
ATOM 715 O O . VAL A 1 91 ? 6.642 -3.388 10.864 1.00 94.50 91 VAL A O 1
ATOM 718 N N . GLU A 1 92 ? 8.555 -3.664 12.005 1.00 95.62 92 GLU A N 1
ATOM 719 C CA . GLU A 1 92 ? 9.317 -4.321 10.937 1.00 95.62 92 GLU A CA 1
ATOM 720 C C . GLU A 1 92 ? 9.331 -5.843 11.141 1.00 95.62 92 GLU A C 1
ATOM 722 O O . GLU A 1 92 ? 10.384 -6.471 11.247 1.00 95.62 92 GLU A O 1
ATOM 727 N N . ASN A 1 93 ? 8.144 -6.437 11.264 1.00 96.25 93 ASN A N 1
ATOM 728 C CA . ASN A 1 93 ? 7.980 -7.874 11.451 1.00 96.25 93 ASN A CA 1
ATOM 729 C C . ASN A 1 93 ? 6.881 -8.396 10.524 1.00 96.25 93 ASN A C 1
ATOM 731 O O . ASN A 1 93 ? 5.702 -8.096 10.704 1.00 96.25 93 ASN A O 1
ATOM 735 N N . ASP A 1 94 ? 7.284 -9.205 9.547 1.00 96.62 94 ASP A N 1
ATOM 736 C CA . ASP A 1 94 ? 6.381 -9.718 8.520 1.00 96.62 94 ASP A CA 1
ATOM 737 C C . ASP A 1 94 ? 5.345 -10.709 9.072 1.00 96.62 94 ASP A C 1
ATOM 739 O O . ASP A 1 94 ? 4.245 -10.789 8.531 1.00 96.62 94 ASP A O 1
ATOM 743 N N . GLU A 1 95 ? 5.664 -11.453 10.137 1.00 96.94 95 GLU A N 1
ATOM 744 C CA . GLU A 1 95 ? 4.721 -12.375 10.783 1.00 96.94 95 GLU A CA 1
ATOM 745 C C . GLU A 1 95 ? 3.622 -11.592 11.506 1.00 96.94 95 GLU A C 1
ATOM 747 O O . GLU A 1 95 ? 2.436 -11.848 11.292 1.00 96.94 95 GLU A O 1
ATOM 752 N N . ASP A 1 96 ? 4.003 -10.582 12.291 1.00 96.00 96 ASP A N 1
ATOM 753 C CA . ASP A 1 96 ? 3.051 -9.700 12.976 1.00 96.00 96 ASP A CA 1
ATOM 754 C C . ASP A 1 96 ? 2.163 -8.963 11.964 1.00 96.00 96 ASP A C 1
ATOM 756 O O . ASP A 1 96 ? 0.946 -8.860 12.135 1.00 96.00 96 ASP A O 1
ATOM 760 N N . MET A 1 97 ? 2.761 -8.501 10.867 1.00 96.56 97 MET A N 1
ATOM 761 C CA . MET A 1 97 ? 2.060 -7.785 9.809 1.00 96.56 97 MET A CA 1
ATOM 762 C C . MET A 1 97 ? 1.102 -8.689 9.022 1.00 96.56 97 MET A C 1
ATOM 764 O O . MET A 1 97 ? -0.020 -8.280 8.722 1.00 96.56 97 MET A O 1
ATOM 768 N N . ALA A 1 98 ? 1.500 -9.931 8.725 1.00 96.06 98 ALA A N 1
ATOM 769 C CA . ALA A 1 98 ? 0.624 -10.923 8.103 1.00 96.06 98 ALA A CA 1
ATOM 770 C C . ALA A 1 98 ? -0.571 -11.257 9.007 1.00 96.06 98 ALA A C 1
ATOM 772 O O . ALA A 1 98 ? -1.711 -11.226 8.543 1.00 96.06 98 ALA A O 1
ATOM 773 N N . ASN A 1 99 ? -0.322 -11.491 10.300 1.00 95.88 99 ASN A N 1
ATOM 774 C CA . ASN A 1 99 ? -1.369 -11.748 11.290 1.00 95.88 99 ASN A CA 1
ATOM 775 C C . ASN A 1 99 ? -2.351 -10.574 11.398 1.00 95.88 99 ASN A C 1
ATOM 777 O O . ASN A 1 99 ? -3.563 -10.780 11.500 1.00 95.88 99 ASN A O 1
ATOM 781 N N . TRP A 1 100 ? -1.851 -9.338 11.349 1.00 96.62 100 TRP A N 1
ATOM 782 C CA . TRP A 1 100 ? -2.706 -8.157 11.353 1.00 96.62 100 TRP A CA 1
ATOM 783 C C . TRP A 1 100 ? -3.564 -8.064 10.085 1.00 96.62 100 TRP A C 1
ATOM 785 O O . TRP A 1 100 ? -4.778 -7.899 10.207 1.00 96.62 100 TRP A O 1
ATOM 795 N N . LEU A 1 101 ? -2.981 -8.249 8.891 1.00 96.06 101 LEU A N 1
ATOM 796 C CA . LEU A 1 101 ? -3.721 -8.277 7.617 1.00 96.06 101 LEU A CA 1
ATOM 797 C C . LEU A 1 101 ? -4.841 -9.333 7.615 1.00 96.06 101 LEU A C 1
ATOM 799 O O . LEU A 1 101 ? -5.920 -9.086 7.075 1.00 96.06 101 LEU A O 1
ATOM 803 N N . ASP A 1 102 ? -4.603 -10.487 8.243 1.00 95.12 102 ASP A N 1
ATOM 804 C CA . ASP A 1 102 ? -5.624 -11.515 8.470 1.00 95.12 102 ASP A CA 1
ATOM 805 C C . ASP A 1 102 ? -6.721 -11.050 9.433 1.00 95.12 102 ASP A C 1
ATOM 807 O O . ASP A 1 102 ? -7.908 -11.235 9.164 1.00 95.12 102 ASP A O 1
ATOM 811 N N . SER A 1 103 ? -6.345 -10.403 10.539 1.00 95.19 103 SER A N 1
ATOM 812 C CA . SER A 1 103 ? -7.297 -9.914 11.544 1.00 95.19 103 SER A CA 1
ATOM 813 C C . SER A 1 103 ? -8.259 -8.847 11.009 1.00 95.19 103 SER A C 1
ATOM 815 O O . SER A 1 103 ? -9.401 -8.774 11.462 1.00 95.19 103 SER A O 1
ATOM 817 N N . VAL A 1 104 ? -7.813 -8.052 10.031 1.00 94.31 104 VAL A N 1
ATOM 818 C CA . VAL A 1 104 ? -8.615 -7.017 9.361 1.00 94.31 104 VAL A CA 1
ATOM 819 C C . VAL A 1 104 ? -9.247 -7.502 8.047 1.00 94.31 104 VAL A C 1
ATOM 821 O O . VAL A 1 104 ? -9.807 -6.698 7.308 1.00 94.31 104 VAL A O 1
ATOM 824 N N . ALA A 1 105 ? -9.177 -8.811 7.761 1.00 92.56 105 ALA A N 1
ATOM 825 C CA . ALA A 1 105 ? -9.806 -9.478 6.617 1.00 92.56 105 ALA A CA 1
ATOM 826 C C . ALA A 1 105 ? -9.513 -8.807 5.258 1.00 92.56 105 ALA A C 1
ATOM 828 O O . ALA A 1 105 ? -10.416 -8.514 4.474 1.00 92.56 105 ALA A O 1
ATOM 829 N N . VAL A 1 106 ? -8.236 -8.537 4.978 1.00 91.69 106 VAL A N 1
ATOM 830 C CA . VAL A 1 106 ? -7.827 -7.829 3.756 1.00 91.69 106 VAL A CA 1
ATOM 831 C C . VAL A 1 106 ? -7.639 -8.793 2.588 1.00 91.69 106 VAL A C 1
ATOM 833 O O . VAL A 1 106 ? -6.730 -9.622 2.592 1.00 91.69 106 VAL A O 1
ATOM 836 N N . ASP A 1 107 ? -8.449 -8.615 1.542 1.00 92.19 107 ASP A N 1
ATOM 837 C CA . ASP A 1 107 ? -8.368 -9.421 0.315 1.00 92.19 107 ASP A CA 1
ATOM 838 C C . ASP A 1 107 ? -7.225 -9.009 -0.624 1.00 92.19 107 ASP A C 1
ATOM 840 O O . ASP A 1 107 ? -6.701 -9.832 -1.369 1.00 92.19 107 ASP A O 1
ATOM 844 N N .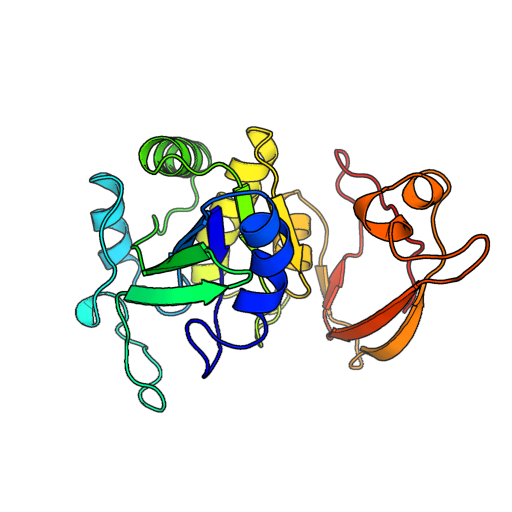 ALA A 1 108 ? -6.864 -7.723 -0.627 1.00 91.94 108 ALA A N 1
ATOM 845 C CA . ALA A 1 108 ? -5.872 -7.151 -1.533 1.00 91.94 108 ALA A CA 1
ATOM 846 C C . ALA A 1 108 ? -5.245 -5.876 -0.958 1.00 91.94 108 ALA A C 1
ATOM 848 O O . ALA A 1 108 ? -5.899 -5.125 -0.219 1.00 91.94 108 ALA A O 1
ATOM 849 N N . VAL A 1 109 ? -4.000 -5.616 -1.355 1.00 93.00 109 VAL A N 1
ATOM 850 C CA . VAL A 1 109 ? -3.204 -4.454 -0.946 1.00 93.00 109 VAL A CA 1
ATOM 851 C C . VAL A 1 109 ? -2.800 -3.638 -2.170 1.00 93.00 109 VAL A C 1
ATOM 853 O O . VAL A 1 109 ? -2.260 -4.167 -3.139 1.00 93.00 109 VAL A O 1
ATOM 856 N N . VAL A 1 110 ? -3.013 -2.329 -2.114 1.00 90.75 110 VAL A N 1
ATOM 857 C CA . VAL A 1 110 ? -2.545 -1.371 -3.115 1.00 90.75 110 VAL A CA 1
ATOM 858 C C . VAL A 1 110 ? -1.643 -0.354 -2.430 1.00 90.75 110 VAL A C 1
ATOM 860 O O . VAL A 1 110 ? -2.027 0.260 -1.445 1.00 90.75 110 VAL A O 1
ATOM 863 N N . CYS A 1 111 ? -0.436 -0.158 -2.947 1.00 89.56 111 CYS A N 1
ATOM 864 C CA . CYS A 1 111 ? 0.474 0.887 -2.505 1.00 89.56 111 CYS A CA 1
ATOM 865 C C . CYS A 1 111 ? 0.599 1.931 -3.613 1.00 89.56 111 CYS A C 1
ATOM 867 O O . CYS A 1 111 ? 1.162 1.661 -4.678 1.00 89.56 111 CYS A O 1
ATOM 869 N N . SER A 1 112 ? 0.025 3.109 -3.380 1.00 84.38 112 SER A N 1
ATOM 870 C CA . SER A 1 112 ? -0.008 4.186 -4.364 1.00 84.38 112 SER A CA 1
ATOM 871 C C . SER A 1 112 ? 1.316 4.970 -4.429 1.00 84.38 112 SER A C 1
ATOM 873 O O . SER A 1 112 ? 2.296 4.671 -3.743 1.00 84.38 112 SER A O 1
ATOM 875 N N . GLY A 1 113 ? 1.371 5.970 -5.313 1.00 79.81 113 GLY A N 1
ATOM 876 C CA . GLY A 1 113 ? 2.537 6.843 -5.447 1.00 79.81 113 GLY A CA 1
ATOM 877 C C . GLY A 1 113 ? 2.624 7.888 -4.328 1.00 79.81 113 GLY A C 1
ATOM 878 O O . GLY A 1 113 ? 1.609 8.438 -3.912 1.00 79.81 113 GLY A O 1
ATOM 879 N N . SER A 1 114 ? 3.843 8.240 -3.924 1.00 81.56 114 SER A N 1
ATOM 880 C CA . SER A 1 114 ? 4.160 9.289 -2.944 1.00 81.56 114 SER A CA 1
ATOM 881 C C . SER A 1 114 ? 5.122 10.313 -3.564 1.00 81.56 114 SER A C 1
ATOM 883 O O . SER A 1 114 ? 5.808 10.010 -4.541 1.00 81.56 114 SER A O 1
ATOM 885 N N . ARG A 1 115 ? 5.183 11.535 -3.012 1.00 81.25 115 ARG A N 1
ATOM 886 C CA . ARG A 1 115 ? 6.215 12.535 -3.346 1.00 81.25 115 ARG A CA 1
ATOM 887 C C . ARG A 1 115 ? 7.591 12.185 -2.761 1.00 81.25 115 ARG A C 1
ATOM 889 O O . ARG A 1 115 ? 8.556 12.916 -2.999 1.00 81.25 115 ARG A O 1
ATOM 896 N N . ARG A 1 116 ? 7.687 11.114 -1.970 1.00 86.75 116 ARG A N 1
ATOM 897 C CA . ARG A 1 116 ? 8.933 10.608 -1.386 1.00 86.75 116 ARG A CA 1
ATOM 898 C C . ARG A 1 116 ? 9.664 9.682 -2.354 1.00 86.75 116 ARG A C 1
ATOM 900 O O . ARG A 1 116 ? 9.136 9.282 -3.386 1.00 86.75 116 ARG A O 1
ATOM 907 N N . ASN A 1 117 ? 10.916 9.392 -2.028 1.00 88.81 117 ASN A N 1
ATOM 908 C CA . ASN A 1 117 ? 11.823 8.603 -2.856 1.00 88.81 117 ASN A CA 1
ATOM 909 C C . ASN A 1 117 ? 12.338 7.447 -2.002 1.00 88.81 117 ASN A C 1
ATOM 911 O O . ASN A 1 117 ? 12.814 7.694 -0.897 1.00 88.81 117 ASN A O 1
ATOM 915 N N . VAL A 1 118 ? 12.258 6.208 -2.488 1.00 91.69 118 VAL A N 1
ATOM 916 C CA . VAL A 1 118 ? 12.734 5.029 -1.742 1.00 91.69 118 VAL A CA 1
ATOM 917 C C . VAL A 1 118 ? 14.243 5.118 -1.486 1.00 91.69 118 VAL A C 1
ATOM 919 O O . VAL A 1 118 ? 14.724 4.670 -0.448 1.00 91.69 118 VAL A O 1
ATOM 922 N N . SER A 1 119 ? 14.995 5.776 -2.375 1.00 90.88 119 SER A N 1
ATOM 923 C CA . SER A 1 119 ? 16.421 6.056 -2.183 1.00 90.88 119 SER A CA 1
ATOM 924 C C . SER A 1 119 ? 16.708 7.023 -1.024 1.00 90.88 119 SER A C 1
ATOM 926 O O . SER A 1 119 ? 17.853 7.150 -0.595 1.00 90.88 119 SER A O 1
ATOM 928 N N . MET A 1 120 ? 15.704 7.776 -0.568 1.00 92.06 120 MET A N 1
ATOM 929 C CA . MET A 1 120 ? 15.770 8.714 0.555 1.00 92.06 120 MET A CA 1
ATOM 930 C C . MET A 1 120 ? 14.924 8.153 1.694 1.00 92.06 120 MET A C 1
ATOM 932 O O . MET A 1 120 ? 13.823 8.628 1.958 1.00 92.06 120 MET A O 1
ATOM 936 N N . TRP A 1 121 ? 15.444 7.099 2.319 1.00 94.44 121 TRP A N 1
ATOM 937 C CA . TRP A 1 121 ? 14.710 6.306 3.296 1.00 94.44 121 TRP A CA 1
ATOM 938 C C . TRP A 1 121 ? 14.208 7.136 4.483 1.00 94.44 121 TRP A C 1
ATOM 940 O O . TRP A 1 121 ? 14.960 7.910 5.078 1.00 94.44 121 TRP A O 1
ATOM 950 N N . GLU A 1 122 ? 12.947 6.925 4.848 1.00 94.31 122 GLU A N 1
ATOM 951 C CA . GLU A 1 122 ? 12.298 7.504 6.025 1.00 94.31 122 GLU A CA 1
ATOM 952 C C . GLU A 1 122 ? 11.775 6.373 6.918 1.00 94.31 122 GLU A C 1
ATOM 954 O O . GLU A 1 122 ? 11.364 5.331 6.413 1.00 94.31 122 GLU A O 1
ATOM 959 N N . ASP A 1 123 ? 11.749 6.571 8.238 1.00 95.75 123 ASP A N 1
ATOM 960 C CA . ASP A 1 123 ? 11.476 5.489 9.202 1.00 95.75 123 ASP A CA 1
ATOM 961 C C . ASP A 1 123 ? 10.142 4.764 8.953 1.00 95.75 123 ASP A C 1
ATOM 963 O O . ASP A 1 123 ? 10.049 3.548 9.104 1.00 95.75 123 ASP A O 1
ATOM 967 N N . TRP A 1 124 ? 9.107 5.482 8.507 1.00 93.62 124 TRP A N 1
ATOM 968 C CA . TRP A 1 124 ? 7.796 4.905 8.187 1.00 93.62 124 TRP A CA 1
ATOM 969 C C . TRP A 1 124 ? 7.825 3.946 6.984 1.00 93.62 124 TRP A C 1
ATOM 971 O O . TRP A 1 124 ? 6.927 3.112 6.829 1.00 93.62 124 TRP A O 1
ATOM 981 N N . MET A 1 125 ? 8.842 4.033 6.119 1.00 96.00 125 MET A N 1
ATOM 982 C CA . MET A 1 125 ? 8.967 3.168 4.943 1.00 96.00 125 MET A CA 1
ATOM 983 C C . MET A 1 125 ? 9.247 1.720 5.340 1.00 96.00 125 MET A C 1
ATOM 985 O O . MET A 1 125 ? 8.829 0.813 4.628 1.00 96.00 125 MET A O 1
ATOM 989 N N . ALA A 1 126 ? 9.881 1.480 6.489 1.00 97.06 126 ALA A N 1
ATOM 990 C CA . ALA A 1 126 ? 10.214 0.137 6.949 1.00 97.06 126 ALA A CA 1
ATOM 991 C C . ALA A 1 126 ? 8.989 -0.716 7.344 1.00 97.06 126 ALA A C 1
ATOM 993 O O . ALA A 1 126 ? 8.828 -1.804 6.778 1.00 97.06 126 ALA A O 1
ATOM 994 N N . PRO A 1 127 ? 8.054 -0.246 8.197 1.00 96.75 127 PRO A N 1
ATOM 995 C CA . PRO A 1 127 ? 6.803 -0.969 8.427 1.00 96.75 127 PRO A CA 1
ATOM 996 C C . PRO A 1 127 ? 5.939 -1.053 7.160 1.00 96.75 127 PRO A C 1
ATOM 998 O O . PRO A 1 127 ? 5.287 -2.068 6.921 1.00 96.75 127 PRO A O 1
ATOM 1001 N N . THR A 1 128 ? 5.989 -0.042 6.287 1.00 95.75 128 THR A N 1
ATOM 1002 C CA . THR A 1 128 ? 5.285 -0.075 4.991 1.00 95.75 128 THR A CA 1
ATOM 1003 C C . THR A 1 128 ? 5.836 -1.177 4.076 1.00 95.75 128 THR A C 1
ATOM 1005 O O . THR A 1 128 ? 5.064 -1.919 3.468 1.00 95.75 128 THR A O 1
ATOM 1008 N N . ALA A 1 129 ? 7.163 -1.333 4.013 1.00 96.69 129 ALA A N 1
ATOM 1009 C CA . ALA A 1 129 ? 7.838 -2.405 3.287 1.00 96.69 129 ALA A CA 1
ATOM 1010 C C . ALA A 1 129 ? 7.471 -3.785 3.852 1.00 96.69 129 ALA A C 1
ATOM 1012 O O . ALA A 1 129 ? 7.224 -4.712 3.081 1.00 96.69 129 ALA A O 1
ATOM 1013 N N . SER A 1 130 ? 7.385 -3.915 5.182 1.00 97.25 130 SER A N 1
ATOM 1014 C CA . SER A 1 130 ? 6.923 -5.147 5.833 1.00 97.25 130 SER A CA 1
ATOM 1015 C C . SER A 1 130 ? 5.477 -5.482 5.454 1.00 97.25 130 SER A C 1
ATOM 1017 O O . SER A 1 130 ? 5.203 -6.623 5.100 1.00 97.25 130 SER A O 1
ATOM 1019 N N . LEU A 1 131 ? 4.571 -4.498 5.398 1.00 96.44 131 LEU A N 1
ATOM 1020 C CA . LEU A 1 131 ? 3.177 -4.705 4.980 1.00 96.44 131 LEU A CA 1
ATOM 1021 C C . LEU A 1 131 ? 3.062 -5.233 3.553 1.00 96.44 131 LEU A C 1
ATOM 1023 O O . LEU A 1 131 ? 2.426 -6.267 3.332 1.00 96.44 131 LEU A O 1
ATOM 1027 N N . VAL A 1 132 ? 3.692 -4.565 2.585 1.00 95.88 132 VAL A N 1
ATOM 1028 C CA . VAL A 1 132 ? 3.594 -4.995 1.181 1.00 95.88 132 VAL A CA 1
ATOM 1029 C C . VAL A 1 132 ? 4.281 -6.344 0.952 1.00 95.88 132 VAL A C 1
ATOM 1031 O O . VAL A 1 132 ? 3.765 -7.168 0.198 1.00 95.88 132 VAL A O 1
ATOM 1034 N N . ARG A 1 133 ? 5.391 -6.623 1.651 1.00 96.69 133 ARG A N 1
ATOM 1035 C CA . ARG A 1 133 ? 6.086 -7.915 1.580 1.00 96.69 133 ARG A CA 1
ATOM 1036 C C . ARG A 1 133 ? 5.298 -9.041 2.238 1.00 96.69 133 ARG A C 1
ATOM 1038 O O . ARG A 1 133 ? 5.180 -10.105 1.640 1.00 96.69 133 ARG A O 1
ATOM 1045 N N . ALA A 1 134 ? 4.744 -8.823 3.429 1.00 96.75 134 ALA A N 1
ATOM 1046 C CA . ALA A 1 134 ? 3.924 -9.807 4.132 1.00 96.75 134 ALA A CA 1
ATOM 1047 C C . ALA A 1 134 ? 2.669 -10.163 3.322 1.00 96.75 134 ALA A C 1
ATOM 1049 O O . ALA A 1 13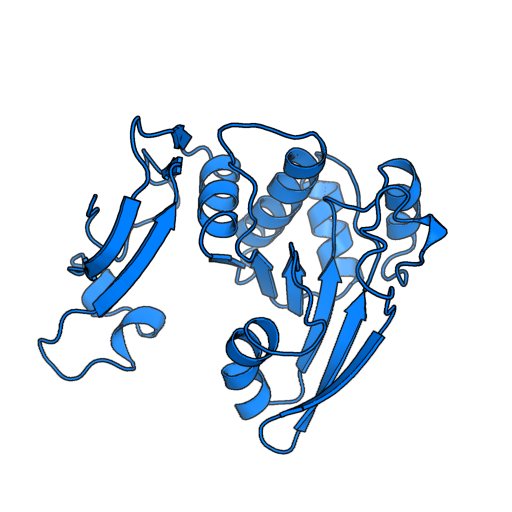4 ? 2.340 -11.340 3.174 1.00 96.75 134 ALA A O 1
ATOM 1050 N N . SER A 1 135 ? 2.015 -9.158 2.730 1.00 96.31 135 SER A N 1
ATOM 1051 C CA . SER A 1 135 ? 0.896 -9.355 1.806 1.00 96.31 135 SER A CA 1
ATOM 1052 C C . SER A 1 135 ? 1.300 -10.217 0.604 1.00 96.31 135 SER A C 1
ATOM 1054 O O . SER A 1 135 ? 0.697 -11.268 0.368 1.00 96.31 135 SER A O 1
ATOM 1056 N N . ALA A 1 136 ? 2.365 -9.828 -0.106 1.00 94.88 136 ALA A N 1
ATOM 1057 C CA . ALA A 1 136 ? 2.839 -10.539 -1.291 1.00 94.88 136 ALA A CA 1
ATOM 1058 C C . ALA A 1 136 ? 3.271 -11.985 -0.982 1.00 94.88 136 ALA A C 1
ATOM 1060 O O . ALA A 1 136 ? 2.868 -12.913 -1.683 1.00 94.88 136 ALA A O 1
ATOM 1061 N N . ASN A 1 137 ? 4.028 -12.202 0.098 1.00 95.00 137 ASN A N 1
ATOM 1062 C CA . ASN A 1 137 ? 4.505 -13.528 0.506 1.00 95.00 137 ASN A CA 1
ATOM 1063 C C . ASN A 1 137 ? 3.372 -14.466 0.941 1.00 95.00 137 ASN A C 1
ATOM 1065 O O . ASN A 1 137 ? 3.497 -15.682 0.809 1.00 95.00 137 ASN A O 1
ATOM 1069 N N . ALA A 1 138 ? 2.260 -13.918 1.431 1.00 94.12 138 ALA A N 1
ATOM 1070 C CA . ALA A 1 138 ? 1.062 -14.687 1.747 1.00 94.12 138 ALA A CA 1
ATOM 1071 C C . ALA A 1 138 ? 0.197 -15.008 0.512 1.00 94.12 138 ALA A C 1
ATOM 1073 O O . ALA A 1 138 ? -0.858 -15.626 0.649 1.00 94.12 138 ALA A O 1
ATOM 1074 N N . GLY A 1 139 ? 0.608 -14.583 -0.688 1.00 93.19 139 GLY A N 1
ATOM 1075 C CA . GLY A 1 139 ? -0.151 -14.776 -1.923 1.00 93.19 139 GLY A CA 1
ATOM 1076 C C . GLY A 1 139 ? -1.363 -13.851 -2.058 1.00 93.19 139 GLY A C 1
ATOM 1077 O O . GLY A 1 139 ? -2.216 -14.097 -2.910 1.00 93.19 139 GLY A O 1
ATOM 1078 N N . ARG A 1 140 ? -1.459 -12.793 -1.239 1.00 94.50 140 ARG A N 1
ATOM 1079 C CA . ARG A 1 140 ? -2.510 -11.781 -1.384 1.00 94.50 140 ARG A CA 1
ATOM 1080 C C . ARG A 1 140 ? -2.188 -10.883 -2.581 1.00 94.50 140 ARG A C 1
ATOM 1082 O O . ARG A 1 140 ? -1.059 -10.381 -2.662 1.00 94.50 140 ARG A O 1
ATOM 1089 N N . PRO A 1 141 ? -3.148 -10.631 -3.490 1.00 92.81 141 PRO A N 1
ATOM 1090 C CA . PRO A 1 141 ? -2.975 -9.668 -4.571 1.00 92.81 141 PRO A CA 1
ATOM 1091 C C . PRO A 1 141 ? -2.430 -8.336 -4.046 1.00 92.81 141 PRO A C 1
ATOM 1093 O O . PRO A 1 141 ? -3.041 -7.695 -3.189 1.00 92.81 141 PRO A O 1
ATOM 1096 N N . THR A 1 142 ? -1.251 -7.948 -4.535 1.00 93.31 142 THR A N 1
ATOM 1097 C CA . THR A 1 142 ? -0.525 -6.762 -4.070 1.00 93.31 142 THR A CA 1
ATOM 1098 C C . THR A 1 142 ? -0.073 -5.942 -5.272 1.00 93.31 142 THR A C 1
ATOM 1100 O O . THR A 1 142 ? 0.690 -6.434 -6.101 1.00 93.31 142 THR A O 1
ATOM 1103 N N . LEU A 1 143 ? -0.536 -4.697 -5.372 1.00 90.25 143 LEU A N 1
ATOM 1104 C CA . LEU A 1 143 ? -0.223 -3.782 -6.469 1.00 90.25 143 LEU A CA 1
ATOM 1105 C C . LEU A 1 143 ? 0.578 -2.587 -5.949 1.00 90.25 143 LEU A C 1
ATOM 1107 O O . LEU A 1 143 ? 0.122 -1.878 -5.059 1.00 90.25 143 LEU A O 1
ATOM 1111 N N . GLY A 1 144 ? 1.747 -2.329 -6.528 1.00 89.69 144 GLY A N 1
ATOM 1112 C CA . GLY A 1 144 ? 2.516 -1.108 -6.285 1.00 89.69 144 GLY A CA 1
ATOM 1113 C C . GLY A 1 144 ? 2.460 -0.173 -7.492 1.00 89.69 144 GLY A C 1
ATOM 1114 O O . GLY A 1 144 ? 2.627 -0.627 -8.620 1.00 89.69 144 GLY A O 1
ATOM 1115 N N . ILE A 1 145 ? 2.259 1.129 -7.273 1.00 85.31 145 ILE A N 1
ATOM 1116 C CA . ILE A 1 145 ? 2.213 2.152 -8.331 1.00 85.31 145 ILE A CA 1
ATOM 1117 C C . ILE A 1 145 ? 3.224 3.262 -8.017 1.00 85.31 145 ILE A C 1
ATOM 1119 O O . ILE A 1 145 ? 3.218 3.818 -6.921 1.00 85.31 145 ILE A O 1
ATOM 1123 N N . CYS A 1 146 ? 4.069 3.627 -8.988 1.00 85.94 146 CYS A N 1
ATOM 1124 C CA . CYS A 1 146 ? 5.168 4.592 -8.816 1.00 85.94 146 CYS A CA 1
ATOM 1125 C C . CYS A 1 146 ? 6.025 4.259 -7.569 1.00 85.94 146 CYS A C 1
ATOM 1127 O O . CYS A 1 146 ? 6.577 3.165 -7.484 1.00 85.94 146 CYS A O 1
ATOM 1129 N N . PHE A 1 147 ? 6.076 5.133 -6.559 1.00 88.31 147 PHE A N 1
ATOM 1130 C CA . PHE A 1 147 ? 6.737 4.852 -5.278 1.00 88.31 147 PHE A CA 1
ATOM 1131 C C . PHE A 1 147 ? 6.365 3.476 -4.698 1.00 88.31 147 PHE A C 1
ATOM 1133 O O . PHE A 1 147 ? 7.240 2.740 -4.250 1.00 88.31 147 PHE A O 1
ATOM 1140 N N . GLY A 1 148 ? 5.088 3.082 -4.755 1.00 90.50 148 GLY A N 1
ATOM 1141 C CA . GLY A 1 148 ? 4.644 1.800 -4.218 1.00 90.50 148 GLY A CA 1
ATOM 1142 C C . GLY A 1 148 ? 5.249 0.588 -4.929 1.00 90.50 148 GLY A C 1
ATOM 1143 O O . GLY A 1 148 ? 5.542 -0.407 -4.269 1.00 90.50 148 GLY A O 1
ATOM 1144 N N . HIS A 1 149 ? 5.500 0.661 -6.245 1.00 90.88 149 HIS A N 1
ATOM 1145 C CA . HIS A 1 149 ? 6.189 -0.428 -6.953 1.00 90.88 149 HIS A CA 1
ATOM 1146 C C . HIS A 1 149 ? 7.665 -0.480 -6.557 1.00 90.88 149 HIS A C 1
ATOM 1148 O O . HIS A 1 149 ? 8.212 -1.561 -6.365 1.00 90.88 149 HIS A O 1
ATOM 1154 N N . GLN A 1 150 ? 8.306 0.682 -6.395 1.00 92.06 150 GLN A N 1
ATOM 1155 C CA . GLN A 1 150 ? 9.707 0.770 -5.984 1.00 92.06 150 GLN A CA 1
ATOM 1156 C C . GLN A 1 150 ? 9.879 0.192 -4.581 1.00 92.06 150 GLN A C 1
ATOM 1158 O O . GLN A 1 150 ? 10.776 -0.617 -4.358 1.00 92.06 150 GLN A O 1
ATOM 1163 N N . LEU A 1 151 ? 8.984 0.551 -3.657 1.00 93.88 151 LEU A N 1
ATOM 1164 C CA . LEU A 1 151 ? 9.002 0.050 -2.290 1.00 93.88 151 LEU A CA 1
ATOM 1165 C C . LEU A 1 151 ? 8.733 -1.456 -2.239 1.00 93.88 151 LEU A C 1
ATOM 1167 O O . LEU A 1 151 ? 9.435 -2.160 -1.522 1.00 93.88 151 LEU A O 1
ATOM 1171 N N . LEU A 1 152 ? 7.766 -1.965 -3.012 1.00 94.44 152 LEU A N 1
ATOM 1172 C CA . LEU A 1 152 ? 7.496 -3.402 -3.099 1.00 94.44 152 LEU A CA 1
ATOM 1173 C C . LEU A 1 152 ? 8.710 -4.168 -3.641 1.00 94.44 152 LEU A C 1
ATOM 1175 O O . LEU A 1 152 ? 9.138 -5.144 -3.029 1.00 94.44 152 LEU A O 1
ATOM 1179 N N . CYS A 1 153 ? 9.304 -3.711 -4.747 1.00 93.19 153 CYS A N 1
ATOM 1180 C CA . CYS A 1 153 ? 10.513 -4.321 -5.296 1.00 93.19 153 CYS A CA 1
ATOM 1181 C C . CYS A 1 153 ? 11.663 -4.283 -4.282 1.00 93.19 153 CYS A C 1
ATOM 1183 O O . CYS A 1 153 ? 12.307 -5.307 -4.063 1.00 93.19 153 CYS A O 1
ATOM 1185 N N . HIS A 1 154 ? 11.891 -3.139 -3.631 1.00 94.38 154 HIS A N 1
ATOM 1186 C CA . HIS A 1 154 ? 12.895 -2.999 -2.577 1.00 94.38 154 HIS A CA 1
ATOM 1187 C C . HIS A 1 154 ? 12.658 -3.987 -1.433 1.00 94.38 154 HIS A C 1
ATOM 1189 O O . HIS A 1 154 ? 13.575 -4.695 -1.021 1.00 94.38 154 HIS A O 1
ATOM 1195 N N . ALA A 1 155 ? 11.416 -4.082 -0.954 1.00 94.88 155 ALA A N 1
ATOM 1196 C CA . ALA A 1 155 ? 11.041 -4.981 0.125 1.00 94.88 155 ALA A CA 1
ATOM 1197 C C . ALA A 1 155 ? 11.333 -6.447 -0.233 1.00 94.88 155 ALA A C 1
ATOM 1199 O O . ALA A 1 155 ? 11.761 -7.199 0.640 1.00 94.88 155 ALA A O 1
ATOM 1200 N N . LEU A 1 156 ? 11.162 -6.825 -1.504 1.00 94.44 156 LEU A N 1
ATOM 1201 C CA . LEU A 1 156 ? 11.463 -8.151 -2.056 1.00 94.44 156 LEU A CA 1
ATOM 1202 C C . LEU A 1 156 ? 12.948 -8.359 -2.425 1.00 94.44 156 LEU A C 1
ATOM 1204 O O . LEU A 1 156 ? 13.301 -9.399 -2.975 1.00 94.44 156 LEU A O 1
ATOM 1208 N N . GLY A 1 157 ? 13.827 -7.403 -2.112 1.00 92.19 157 GLY A N 1
ATOM 1209 C CA . GLY A 1 157 ? 15.277 -7.527 -2.287 1.00 92.19 157 GLY A CA 1
ATOM 1210 C C . GLY A 1 157 ? 15.837 -6.899 -3.565 1.00 92.19 157 GLY A C 1
ATOM 1211 O O . GLY A 1 157 ? 17.016 -7.091 -3.865 1.00 92.19 157 GLY A O 1
ATOM 1212 N N . ALA A 1 158 ? 15.039 -6.142 -4.323 1.00 92.38 158 ALA A N 1
ATOM 1213 C CA . ALA A 1 158 ? 15.564 -5.364 -5.438 1.00 92.38 158 ALA A CA 1
ATOM 1214 C C . ALA A 1 158 ? 16.436 -4.197 -4.960 1.00 92.38 158 ALA A C 1
ATOM 1216 O O . ALA A 1 158 ? 16.206 -3.589 -3.911 1.00 92.38 158 ALA A O 1
ATOM 1217 N N . THR A 1 159 ? 17.411 -3.831 -5.788 1.00 90.62 159 THR A N 1
ATOM 1218 C CA . THR A 1 159 ? 18.187 -2.605 -5.583 1.00 90.62 159 THR A CA 1
ATOM 1219 C C . THR A 1 159 ? 17.448 -1.423 -6.203 1.00 90.62 159 THR A C 1
ATOM 1221 O O . THR A 1 159 ? 17.008 -1.504 -7.351 1.00 90.62 159 THR A O 1
ATOM 1224 N N . ILE A 1 160 ? 17.319 -0.332 -5.445 1.00 90.88 160 ILE A N 1
ATOM 1225 C CA . ILE A 1 160 ? 16.762 0.935 -5.925 1.00 90.88 160 ILE A CA 1
ATOM 1226 C C . ILE A 1 160 ? 17.894 1.944 -6.047 1.00 90.88 160 ILE A C 1
ATOM 1228 O O . ILE A 1 160 ? 18.630 2.163 -5.085 1.00 90.88 160 ILE A O 1
ATOM 1232 N N . GLU A 1 161 ? 18.013 2.574 -7.210 1.00 90.25 161 GLU A N 1
ATOM 1233 C CA . GLU A 1 161 ? 18.982 3.641 -7.444 1.00 90.25 161 GLU A CA 1
ATOM 1234 C C . GLU A 1 161 ? 18.284 4.914 -7.894 1.00 90.25 161 GLU A C 1
ATOM 1236 O O . GLU A 1 161 ? 17.298 4.889 -8.629 1.00 90.25 161 GLU A O 1
ATOM 1241 N N . ARG A 1 162 ? 18.822 6.047 -7.452 1.00 88.12 162 ARG A N 1
ATOM 1242 C CA . ARG A 1 162 ? 18.372 7.360 -7.891 1.00 88.12 162 ARG A CA 1
ATOM 1243 C C . ARG A 1 162 ? 19.149 7.775 -9.134 1.00 88.12 162 ARG A C 1
ATOM 1245 O O . ARG A 1 162 ? 20.373 7.847 -9.087 1.00 88.12 162 ARG A O 1
ATOM 1252 N N . ALA A 1 163 ? 18.447 8.103 -10.210 1.00 84.81 163 ALA A N 1
ATOM 1253 C CA . ALA A 1 163 ? 19.035 8.656 -11.420 1.00 84.81 163 ALA A CA 1
ATOM 1254 C C . ALA A 1 163 ? 19.510 10.104 -11.219 1.00 84.81 163 ALA A C 1
ATOM 1256 O O . ALA A 1 163 ? 18.945 10.872 -10.434 1.00 84.81 163 ALA A O 1
ATOM 1257 N N . ASP A 1 164 ? 20.513 10.512 -11.998 1.00 82.31 164 ASP A N 1
ATOM 1258 C CA . ASP A 1 164 ? 21.052 11.880 -11.979 1.00 82.31 164 ASP A CA 1
ATOM 1259 C C . ASP A 1 164 ? 20.015 12.935 -12.406 1.00 82.31 164 ASP A C 1
ATOM 1261 O O . ASP A 1 164 ? 20.075 14.093 -11.985 1.00 82.31 164 ASP A O 1
ATOM 1265 N N . SER A 1 165 ? 19.041 12.540 -13.229 1.00 81.56 165 SER A N 1
ATOM 1266 C CA . SER A 1 165 ? 17.989 13.405 -13.762 1.00 81.56 165 SER A CA 1
ATOM 1267 C C . SER A 1 165 ? 16.603 12.793 -13.591 1.00 81.56 165 SER A C 1
ATOM 1269 O O . SER A 1 165 ? 16.452 11.578 -13.609 1.00 81.56 165 SER A O 1
ATOM 1271 N N . LEU A 1 166 ? 15.586 13.649 -13.474 1.00 79.62 166 LEU A N 1
ATOM 1272 C CA . LEU A 1 166 ? 14.182 13.244 -13.418 1.00 79.62 166 LEU A CA 1
ATOM 1273 C C . LEU A 1 166 ? 13.725 12.657 -14.765 1.00 79.62 166 LEU A C 1
ATOM 1275 O O . LEU A 1 166 ? 13.797 13.347 -15.785 1.00 79.62 166 LEU A O 1
ATOM 1279 N N . SER A 1 167 ? 13.163 11.449 -14.750 1.00 77.56 167 SER A N 1
ATOM 1280 C CA . SER A 1 167 ? 12.378 10.922 -15.868 1.00 77.56 167 SER A CA 1
ATOM 1281 C C . SER A 1 167 ? 10.980 11.532 -15.808 1.00 77.56 167 SER A C 1
ATOM 1283 O O . SER A 1 167 ? 10.182 11.209 -14.929 1.00 77.56 167 SER A O 1
ATOM 1285 N N . SER A 1 168 ? 10.696 12.466 -16.721 1.00 82.50 168 SER A N 1
ATOM 1286 C CA . SER A 1 168 ? 9.390 13.120 -16.852 1.00 82.50 168 SER A CA 1
ATOM 1287 C C . SER A 1 168 ? 8.934 13.097 -18.305 1.00 82.50 168 SER A C 1
ATOM 1289 O O . SER A 1 168 ? 9.525 13.760 -19.159 1.00 82.50 168 SER A O 1
ATOM 1291 N N . GLY A 1 169 ? 7.899 12.315 -18.601 1.00 81.25 169 GLY A N 1
ATOM 1292 C CA . GLY A 1 169 ? 7.353 12.222 -19.950 1.00 81.25 169 GLY A CA 1
ATOM 1293 C C . GLY A 1 169 ? 6.450 11.018 -20.163 1.00 81.25 169 GLY A C 1
ATOM 1294 O O . GLY A 1 169 ? 6.249 10.199 -19.269 1.00 81.25 169 GLY A O 1
ATOM 1295 N N . ILE A 1 170 ? 5.908 10.934 -21.374 1.00 80.75 170 ILE A N 1
ATOM 1296 C CA . ILE A 1 170 ? 5.148 9.779 -21.845 1.00 80.75 170 ILE A CA 1
ATOM 1297 C C . ILE A 1 170 ? 6.072 8.955 -22.733 1.00 80.75 170 ILE A C 1
ATOM 1299 O O . ILE A 1 170 ? 6.711 9.509 -23.629 1.00 80.75 170 ILE A O 1
ATOM 1303 N N . TRP A 1 171 ? 6.133 7.655 -22.477 1.00 81.56 171 TRP A N 1
ATOM 1304 C CA . TRP A 1 171 ? 6.985 6.728 -23.208 1.00 81.56 171 TRP A CA 1
ATOM 1305 C C . TRP A 1 171 ? 6.187 5.505 -23.637 1.00 81.56 171 TRP A C 1
ATOM 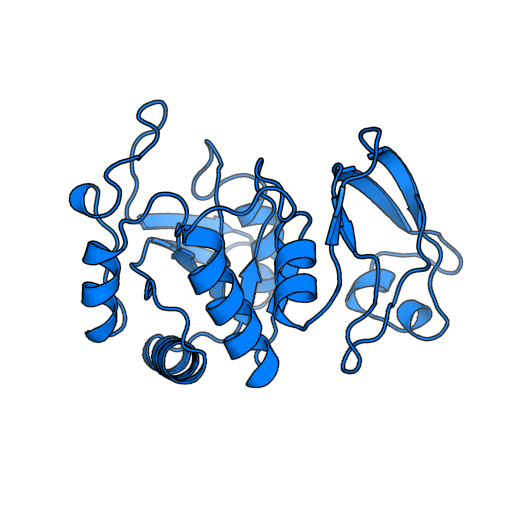1307 O O . TRP A 1 171 ? 5.426 4.952 -22.843 1.00 81.56 171 TRP A O 1
ATOM 1317 N N . ASP A 1 172 ? 6.394 5.073 -24.878 1.00 82.69 172 ASP A N 1
ATOM 1318 C CA . ASP A 1 172 ? 5.822 3.827 -25.379 1.00 82.69 172 ASP A CA 1
ATOM 1319 C C . ASP A 1 172 ? 6.566 2.643 -24.767 1.00 82.69 172 ASP A C 1
ATOM 1321 O O . ASP A 1 172 ? 7.783 2.507 -24.934 1.00 82.69 172 ASP A O 1
ATOM 1325 N N . LEU A 1 173 ? 5.830 1.788 -24.070 1.00 80.12 173 LEU A N 1
ATOM 1326 C CA . LEU A 1 173 ? 6.329 0.574 -23.449 1.00 80.12 173 LEU A CA 1
ATOM 1327 C C . LEU A 1 173 ? 6.146 -0.604 -24.389 1.00 80.12 173 LEU A C 1
ATOM 1329 O O . LEU A 1 173 ? 5.083 -0.795 -24.982 1.00 80.12 173 LEU A O 1
ATOM 1333 N N . ASP A 1 174 ? 7.213 -1.389 -24.482 1.00 81.75 174 ASP A N 1
ATOM 1334 C CA . ASP A 1 174 ? 7.207 -2.653 -25.199 1.00 81.75 174 ASP A CA 1
ATOM 1335 C C . ASP A 1 174 ? 7.015 -3.781 -24.184 1.00 81.75 174 ASP A C 1
ATOM 1337 O O . ASP A 1 174 ? 7.598 -3.761 -23.095 1.00 81.75 174 ASP A O 1
ATOM 1341 N N . PHE A 1 175 ? 6.221 -4.779 -24.550 1.00 82.38 175 PHE A N 1
ATOM 1342 C CA . PHE A 1 175 ? 5.987 -5.954 -23.721 1.00 82.38 175 PHE A CA 1
ATOM 1343 C C . PHE A 1 175 ? 7.179 -6.915 -23.749 1.00 82.38 175 PHE A C 1
ATOM 1345 O O . PHE A 1 175 ? 7.880 -7.043 -24.757 1.00 82.38 175 PHE A O 1
ATOM 1352 N N . THR A 1 176 ? 7.397 -7.634 -22.648 1.00 83.50 176 THR A N 1
ATOM 1353 C CA . THR A 1 176 ? 8.189 -8.872 -22.682 1.00 83.50 176 THR A CA 1
ATOM 1354 C C . THR A 1 176 ? 7.357 -10.013 -23.269 1.00 83.50 176 THR A C 1
ATOM 1356 O O . THR A 1 176 ? 6.145 -9.881 -23.421 1.00 83.50 176 THR A O 1
ATOM 1359 N N . GLU A 1 177 ? 7.977 -11.165 -23.548 1.00 82.44 177 GLU A N 1
ATOM 1360 C CA . GLU A 1 177 ? 7.247 -12.359 -24.014 1.00 82.44 177 GLU A CA 1
ATOM 1361 C C . GLU A 1 177 ? 6.108 -12.768 -23.066 1.00 82.44 177 GLU A C 1
ATOM 1363 O O . GLU A 1 177 ? 5.085 -13.257 -23.524 1.00 82.44 177 GLU A O 1
ATOM 1368 N N . ILE A 1 178 ? 6.265 -12.535 -21.758 1.00 80.69 178 ILE A N 1
ATOM 1369 C CA . ILE A 1 178 ? 5.238 -12.846 -20.755 1.00 80.69 178 ILE A CA 1
ATOM 1370 C C . ILE A 1 178 ? 4.152 -11.762 -20.728 1.00 80.69 178 ILE A C 1
ATOM 1372 O O . ILE A 1 178 ? 2.979 -12.072 -20.552 1.00 80.69 178 ILE A O 1
ATOM 1376 N N . GLY A 1 179 ? 4.524 -10.491 -20.907 1.00 80.88 179 GLY A N 1
ATOM 1377 C CA . GLY A 1 179 ? 3.585 -9.375 -20.792 1.00 80.88 179 GLY A CA 1
ATOM 1378 C C . GLY A 1 179 ? 2.579 -9.250 -21.930 1.00 80.88 179 GLY A C 1
ATOM 1379 O O . GLY A 1 179 ? 1.536 -8.637 -21.730 1.00 80.88 179 GLY A O 1
ATOM 1380 N N . VAL A 1 180 ? 2.859 -9.834 -23.100 1.00 80.62 180 VAL A N 1
ATOM 1381 C CA . VAL A 1 180 ? 1.918 -9.837 -24.238 1.00 80.62 180 VAL A CA 1
ATOM 1382 C C . VAL A 1 180 ? 0.615 -10.568 -23.893 1.00 80.62 180 VAL A C 1
ATOM 1384 O O . VAL A 1 180 ? -0.445 -10.188 -24.382 1.00 80.62 180 VAL A O 1
ATOM 1387 N N . ASP A 1 181 ? 0.675 -11.565 -23.010 1.00 79.81 181 ASP A N 1
ATOM 1388 C CA . ASP A 1 181 ? -0.490 -12.348 -22.587 1.00 79.81 181 ASP A CA 1
ATOM 1389 C C . ASP A 1 181 ? -1.054 -11.888 -21.222 1.00 79.81 181 ASP A C 1
ATOM 1391 O O . ASP A 1 181 ? -1.953 -12.522 -20.668 1.00 79.81 181 ASP A O 1
ATOM 1395 N N . ASP A 1 182 ? -0.541 -10.789 -20.655 1.00 80.50 182 ASP A N 1
ATOM 1396 C CA . ASP A 1 182 ? -0.949 -10.279 -19.341 1.00 80.50 182 ASP A CA 1
ATOM 1397 C C . ASP A 1 182 ? -2.230 -9.434 -19.450 1.00 80.50 182 ASP A C 1
ATOM 1399 O O . ASP A 1 182 ? -2.195 -8.268 -19.855 1.00 80.50 182 ASP A O 1
ATOM 1403 N N . GLU A 1 183 ? -3.375 -10.010 -19.063 1.00 78.75 183 GLU A N 1
ATOM 1404 C CA . GLU A 1 183 ? -4.689 -9.351 -19.138 1.00 78.75 183 GLU A CA 1
ATOM 1405 C C . GLU A 1 183 ? -4.736 -7.990 -18.421 1.00 78.75 183 GLU A C 1
ATOM 1407 O O . GLU A 1 183 ? -5.475 -7.094 -18.851 1.00 78.75 183 GLU A O 1
ATOM 1412 N N . LEU A 1 184 ? -3.941 -7.790 -17.360 1.00 75.38 184 LEU A N 1
ATOM 1413 C CA . LEU A 1 184 ? -3.883 -6.504 -16.656 1.00 75.38 184 LEU A CA 1
ATOM 1414 C C . LEU A 1 184 ? -3.317 -5.395 -17.546 1.00 75.38 184 LEU A C 1
ATOM 1416 O O . LEU A 1 184 ? -3.682 -4.229 -17.385 1.00 75.38 184 LEU A O 1
ATOM 1420 N N . LEU A 1 185 ? -2.444 -5.747 -18.488 1.00 73.81 185 LEU A N 1
ATOM 1421 C CA . LEU A 1 185 ? -1.763 -4.799 -19.357 1.00 73.81 185 LEU A CA 1
ATOM 1422 C C . LEU A 1 185 ? -2.367 -4.730 -20.759 1.00 73.81 185 LEU A C 1
ATOM 1424 O O . LEU A 1 185 ? -2.236 -3.697 -21.409 1.00 73.81 185 LEU A O 1
ATOM 1428 N N . THR A 1 186 ? -3.030 -5.786 -21.229 1.00 77.56 186 THR A N 1
ATOM 1429 C CA . THR A 1 186 ? -3.462 -5.890 -22.632 1.00 77.56 186 THR A CA 1
ATOM 1430 C C . THR A 1 186 ? -4.968 -5.787 -22.841 1.00 77.56 186 THR A C 1
ATOM 1432 O O . THR A 1 186 ? -5.402 -5.498 -23.951 1.00 77.56 186 THR A O 1
ATOM 1435 N N . SER A 1 187 ? -5.790 -5.901 -21.792 1.00 75.81 187 SER A N 1
ATOM 1436 C CA . SER A 1 187 ? -7.264 -5.855 -21.904 1.00 75.81 187 SER A CA 1
ATOM 1437 C C . SER A 1 187 ? -7.842 -4.569 -22.517 1.00 75.81 187 SER A C 1
ATOM 1439 O O . SER A 1 187 ? -8.973 -4.569 -23.004 1.00 75.81 187 SER A O 1
ATOM 1441 N N . HIS A 1 188 ? -7.083 -3.472 -22.504 1.00 72.19 188 HIS A N 1
ATOM 1442 C CA . HIS A 1 188 ? -7.465 -2.174 -23.072 1.00 72.19 188 HIS A CA 1
ATOM 1443 C C . HIS A 1 188 ? -6.774 -1.864 -24.412 1.00 72.19 188 HIS A C 1
ATOM 1445 O O . HIS A 1 188 ? -6.998 -0.800 -24.994 1.00 72.19 188 HIS A O 1
ATOM 1451 N N . VAL A 1 189 ? -5.927 -2.774 -24.891 1.00 67.62 189 VAL A N 1
ATOM 1452 C CA . VAL A 1 189 ? -5.064 -2.607 -26.059 1.00 67.62 189 VAL A CA 1
ATOM 1453 C C . VAL A 1 189 ? -5.698 -3.351 -27.240 1.00 67.62 189 VAL A C 1
ATOM 1455 O O . VAL A 1 189 ? -6.162 -4.478 -27.100 1.00 67.62 189 VAL A O 1
ATOM 1458 N N . LEU A 1 190 ? -5.767 -2.717 -28.414 1.00 63.91 190 LEU A N 1
ATOM 1459 C CA . LEU A 1 190 ? -6.151 -3.394 -29.662 1.00 63.91 190 LEU A CA 1
ATOM 1460 C C . LEU A 1 190 ? -4.900 -4.047 -30.280 1.00 63.91 190 LEU A C 1
ATOM 1462 O O . LEU A 1 190 ? -3.813 -3.491 -30.116 1.00 63.91 190 LEU A O 1
ATOM 1466 N N . ASP A 1 191 ? -5.047 -5.184 -30.976 1.00 60.03 191 ASP A N 1
ATOM 1467 C CA . ASP A 1 191 ? -3.935 -5.973 -31.557 1.00 60.03 191 ASP A CA 1
ATOM 1468 C C . ASP A 1 191 ? -2.789 -5.094 -32.121 1.00 60.03 191 ASP A C 1
ATOM 1470 O O . ASP A 1 191 ? -3.035 -4.146 -32.871 1.00 60.03 191 ASP A O 1
ATOM 1474 N N . ASP A 1 192 ? -1.543 -5.424 -31.746 1.00 57.34 192 ASP A N 1
ATOM 1475 C CA . ASP A 1 192 ? -0.265 -4.764 -32.101 1.00 57.34 192 ASP A CA 1
ATOM 1476 C C . ASP A 1 192 ? -0.001 -3.338 -31.551 1.00 57.34 192 ASP A C 1
ATOM 1478 O O . ASP A 1 192 ? 0.967 -2.688 -31.960 1.00 57.34 192 ASP A O 1
ATOM 1482 N N . SER A 1 193 ? -0.800 -2.822 -30.608 1.00 62.69 193 SER A N 1
ATOM 1483 C CA . SER A 1 193 ? -0.580 -1.468 -30.057 1.00 62.69 193 SER A CA 1
ATOM 1484 C C . SER A 1 193 ? 0.389 -1.458 -28.859 1.00 62.69 193 SER A C 1
ATOM 1486 O O . SER A 1 193 ? 0.315 -2.313 -27.980 1.00 62.69 193 SER A O 1
ATOM 1488 N N . CYS A 1 194 ? 1.277 -0.460 -28.778 1.00 67.50 194 CYS A N 1
ATOM 1489 C CA . CYS A 1 194 ? 2.104 -0.210 -27.591 1.00 67.50 194 CYS A CA 1
ATOM 1490 C C . CYS A 1 194 ? 1.293 0.453 -26.462 1.00 67.50 194 CYS A C 1
ATOM 1492 O O . CYS A 1 194 ? 0.326 1.175 -26.721 1.00 67.50 194 CYS A O 1
ATOM 1494 N N . VAL A 1 195 ? 1.714 0.262 -25.207 1.00 75.00 195 VAL A N 1
ATOM 1495 C CA . VAL A 1 195 ? 1.125 0.961 -24.051 1.00 75.00 195 VAL A CA 1
ATOM 1496 C C . VAL A 1 195 ? 1.956 2.197 -23.749 1.00 75.00 195 VAL A C 1
ATOM 1498 O O . VAL A 1 195 ? 3.138 2.096 -23.438 1.00 75.00 195 VAL A O 1
ATOM 1501 N N . ALA A 1 196 ? 1.344 3.375 -23.808 1.00 77.25 196 ALA A N 1
ATOM 1502 C CA . ALA A 1 196 ? 2.006 4.609 -23.408 1.00 77.25 196 ALA A CA 1
ATOM 1503 C C . ALA A 1 196 ? 1.931 4.777 -21.881 1.00 77.25 196 ALA A C 1
ATOM 1505 O O . ALA A 1 196 ? 0.847 4.925 -21.315 1.00 77.25 196 ALA A O 1
ATOM 1506 N N . GLY A 1 197 ? 3.082 4.771 -21.210 1.00 74.44 197 GLY A N 1
ATOM 1507 C CA . GLY A 1 197 ? 3.195 5.015 -19.772 1.00 74.44 197 GLY A CA 1
ATOM 1508 C C . GLY A 1 197 ? 3.583 6.461 -19.471 1.00 74.44 197 GLY A C 1
ATOM 1509 O O . GLY A 1 197 ? 4.434 7.033 -20.152 1.00 74.44 197 GLY A O 1
ATOM 1510 N N . LEU A 1 198 ? 2.983 7.055 -18.437 1.00 75.00 198 LEU A N 1
ATOM 1511 C CA . LEU A 1 198 ? 3.442 8.323 -17.865 1.00 75.00 198 LEU A CA 1
ATOM 1512 C C . LEU A 1 198 ? 4.483 8.045 -16.778 1.00 75.00 198 LEU A C 1
ATOM 1514 O O . LEU A 1 198 ? 4.183 7.394 -15.778 1.00 75.00 198 LEU A O 1
ATOM 1518 N N . PHE A 1 199 ? 5.668 8.620 -16.939 1.00 76.44 199 PHE A N 1
ATOM 1519 C CA . PHE A 1 199 ? 6.778 8.505 -16.003 1.00 76.44 199 PHE A CA 1
ATOM 1520 C C . PHE A 1 199 ? 7.041 9.867 -15.364 1.00 76.44 199 PHE A C 1
ATOM 1522 O O . PHE A 1 199 ? 7.145 10.880 -16.057 1.00 76.44 199 PHE A O 1
ATOM 1529 N N . THR A 1 200 ? 7.094 9.901 -14.032 1.00 75.81 200 THR A N 1
ATOM 1530 C CA . THR A 1 200 ? 7.443 11.092 -13.241 1.00 75.81 200 THR A CA 1
ATOM 1531 C C . THR A 1 200 ? 8.186 10.685 -11.970 1.00 75.81 200 THR A C 1
ATOM 1533 O O . THR A 1 200 ? 7.717 10.898 -10.853 1.00 75.81 200 THR A O 1
ATOM 1536 N N . HIS A 1 201 ? 9.344 10.056 -12.132 1.00 77.19 201 HIS A N 1
ATOM 1537 C CA . HIS A 1 201 ? 10.158 9.578 -11.017 1.00 77.19 201 HIS A CA 1
ATOM 1538 C C . HIS A 1 201 ? 11.641 9.831 -11.273 1.00 77.19 201 HIS A C 1
ATOM 1540 O O . HIS A 1 201 ? 12.068 10.102 -12.394 1.00 77.19 201 HIS A O 1
ATOM 1546 N N . GLN A 1 202 ? 12.420 9.775 -10.197 1.00 84.12 202 GLN A N 1
ATOM 1547 C CA . GLN A 1 202 ? 13.879 9.834 -10.258 1.00 84.12 202 GLN A CA 1
ATOM 1548 C C . GLN A 1 202 ? 14.525 8.553 -9.713 1.00 84.12 202 GLN A C 1
ATOM 1550 O O . GLN A 1 202 ? 15.704 8.323 -9.942 1.00 84.12 202 GLN A O 1
ATOM 1555 N N . ASP A 1 203 ? 13.764 7.708 -9.018 1.00 83.62 203 ASP A N 1
ATOM 1556 C CA . ASP A 1 203 ? 14.243 6.417 -8.529 1.00 83.62 203 ASP A CA 1
ATOM 1557 C C . ASP A 1 203 ? 13.887 5.309 -9.524 1.00 83.62 203 ASP A C 1
ATOM 1559 O O . ASP A 1 203 ? 12.806 5.322 -10.116 1.00 83.62 203 ASP A O 1
ATOM 1563 N N . HIS A 1 204 ? 14.786 4.345 -9.699 1.00 85.62 204 HIS A N 1
ATOM 1564 C CA . HIS A 1 204 ? 14.651 3.225 -10.624 1.00 85.62 204 HIS A CA 1
ATOM 1565 C C . HIS A 1 204 ? 14.861 1.904 -9.890 1.00 85.62 204 HIS A C 1
ATOM 1567 O O . HIS A 1 204 ? 15.743 1.770 -9.039 1.00 85.62 204 HIS A O 1
ATOM 1573 N N . VAL A 1 205 ? 14.048 0.912 -10.250 1.00 86.12 205 VAL A N 1
ATOM 1574 C CA . VAL A 1 205 ? 14.254 -0.477 -9.838 1.00 86.12 205 VAL A CA 1
ATOM 1575 C C . VAL A 1 205 ? 15.322 -1.072 -10.751 1.00 86.12 205 VAL A C 1
ATOM 1577 O O . VAL A 1 205 ? 15.104 -1.225 -11.951 1.00 86.12 205 VAL A O 1
ATOM 1580 N N . MET A 1 206 ? 16.481 -1.401 -10.187 1.00 86.00 206 MET A N 1
ATOM 1581 C CA . MET A 1 206 ? 17.651 -1.838 -10.961 1.00 86.00 206 MET A CA 1
ATOM 1582 C C . MET A 1 206 ? 17.695 -3.348 -11.184 1.00 86.00 206 MET A C 1
ATOM 1584 O O . MET A 1 206 ? 18.425 -3.833 -12.047 1.00 86.00 206 MET A O 1
ATOM 1588 N N . SER A 1 207 ? 16.913 -4.101 -10.413 1.00 85.50 207 SER A N 1
ATOM 1589 C CA . SER A 1 207 ? 16.827 -5.552 -10.516 1.00 85.50 207 SER A CA 1
ATOM 1590 C C . SER A 1 207 ? 15.399 -6.038 -10.311 1.00 85.50 207 SER A C 1
ATOM 1592 O O . SER A 1 207 ? 14.659 -5.521 -9.479 1.00 85.50 207 SER A O 1
ATOM 1594 N N . VAL A 1 208 ? 15.018 -7.071 -11.058 1.00 82.69 208 VAL A N 1
ATOM 1595 C CA . VAL A 1 208 ? 13.789 -7.818 -10.782 1.00 82.69 208 VAL A CA 1
ATOM 1596 C C . VAL A 1 208 ? 14.095 -8.793 -9.636 1.00 82.69 208 VAL A C 1
ATOM 1598 O O . VAL A 1 208 ? 15.098 -9.506 -9.734 1.00 82.69 208 VAL A O 1
ATOM 1601 N N . PRO A 1 209 ? 13.302 -8.827 -8.547 1.00 80.50 209 PRO A N 1
ATOM 1602 C CA . PRO A 1 209 ? 13.465 -9.832 -7.495 1.00 80.50 209 PRO A CA 1
ATOM 1603 C C . PRO A 1 209 ? 13.423 -11.262 -8.057 1.00 80.50 209 PRO A C 1
ATOM 1605 O O . PRO A 1 209 ? 12.711 -11.515 -9.023 1.00 80.50 209 PRO A O 1
ATOM 1608 N N . GLU A 1 210 ? 14.139 -12.214 -7.448 1.00 77.19 210 GLU A N 1
ATOM 1609 C CA . GLU A 1 210 ? 14.259 -13.591 -7.978 1.00 77.19 210 GLU A CA 1
ATOM 1610 C C . GLU A 1 210 ? 12.912 -14.320 -8.136 1.00 77.19 210 GLU A C 1
ATOM 1612 O O . GLU A 1 210 ? 12.769 -15.186 -8.997 1.00 77.19 210 GLU A O 1
ATOM 1617 N N . SER A 1 211 ? 11.919 -13.968 -7.317 1.00 75.19 211 SER A N 1
ATOM 1618 C CA . SER A 1 211 ? 10.559 -14.514 -7.359 1.00 75.19 211 SER A CA 1
ATOM 1619 C C . SER A 1 211 ? 9.608 -13.746 -8.287 1.00 75.19 211 SER A C 1
ATOM 1621 O O . SER A 1 211 ? 8.412 -14.037 -8.311 1.00 75.19 211 SER A O 1
ATOM 1623 N N . CYS A 1 212 ? 10.110 -12.770 -9.044 1.00 81.56 212 CYS A N 1
ATOM 1624 C CA . CYS A 1 212 ? 9.323 -11.899 -9.908 1.00 81.56 212 CYS A CA 1
ATOM 1625 C C . CYS A 1 212 ? 9.757 -12.016 -11.374 1.00 81.56 212 CYS A C 1
ATOM 1627 O O . CYS A 1 212 ? 10.883 -12.385 -11.700 1.00 81.56 212 CYS A O 1
ATOM 1629 N N . PHE A 1 213 ? 8.854 -11.644 -12.276 1.00 79.19 213 PHE A N 1
ATOM 1630 C CA . PHE A 1 213 ? 9.137 -11.454 -13.695 1.00 79.19 213 PHE A CA 1
ATOM 1631 C C . PHE A 1 213 ? 8.740 -10.032 -14.100 1.00 79.19 213 PHE A C 1
ATOM 1633 O O . PHE A 1 213 ? 7.893 -9.413 -13.457 1.00 79.19 213 PHE A O 1
ATOM 1640 N N . SER A 1 214 ? 9.361 -9.506 -15.156 1.00 81.12 214 SER A N 1
ATOM 1641 C CA . SER A 1 214 ? 8.945 -8.233 -15.749 1.00 81.12 214 SER A CA 1
ATOM 1642 C C . SER A 1 214 ? 8.026 -8.492 -16.935 1.00 81.12 214 SER A C 1
ATOM 1644 O O . SER A 1 214 ? 8.421 -9.191 -17.870 1.00 81.12 214 SER A O 1
ATOM 1646 N N . SER A 1 215 ? 6.828 -7.909 -16.922 1.00 75.06 215 SER A N 1
ATOM 1647 C CA . SER A 1 215 ? 5.895 -7.941 -18.060 1.00 75.06 215 SER A CA 1
ATOM 1648 C C . SER A 1 215 ? 6.217 -6.868 -19.116 1.00 75.06 215 SER A C 1
ATOM 1650 O O . SER A 1 215 ? 5.819 -6.982 -20.269 1.00 75.06 215 SER A O 1
ATOM 1652 N N . MET A 1 216 ? 6.986 -5.835 -18.760 1.00 76.06 216 MET A N 1
ATOM 1653 C CA . MET A 1 216 ? 7.386 -4.751 -19.667 1.00 76.06 216 MET A CA 1
ATOM 1654 C C . MET A 1 216 ? 8.910 -4.700 -19.820 1.00 76.06 216 MET A C 1
ATOM 1656 O O . MET A 1 216 ? 9.656 -5.038 -18.896 1.00 76.06 216 MET A O 1
ATOM 1660 N N . LEU A 1 217 ? 9.393 -4.286 -20.987 1.00 73.25 217 LEU A N 1
ATOM 1661 C CA . LEU A 1 217 ? 10.809 -4.016 -21.213 1.00 73.25 217 LEU A CA 1
ATOM 1662 C C . LEU A 1 217 ? 11.197 -2.691 -20.547 1.00 73.25 217 LEU A C 1
ATOM 1664 O O . LEU A 1 217 ? 10.491 -1.691 -20.678 1.00 73.25 217 LEU A O 1
ATOM 1668 N N . ASN A 1 218 ? 12.340 -2.683 -19.854 1.00 63.22 218 ASN A N 1
ATOM 1669 C CA . ASN A 1 218 ? 12.859 -1.473 -19.220 1.00 63.22 218 ASN A CA 1
ATOM 1670 C C . ASN A 1 218 ? 13.103 -0.386 -20.276 1.00 63.22 218 ASN A C 1
ATOM 1672 O O . ASN A 1 218 ? 13.910 -0.550 -21.193 1.00 63.22 218 ASN A O 1
ATOM 1676 N N . LYS A 1 219 ? 12.417 0.739 -20.101 1.00 59.50 219 LYS A N 1
ATOM 1677 C CA . LYS A 1 219 ? 12.624 2.003 -20.809 1.00 59.50 219 LYS A CA 1
ATOM 1678 C C . LYS A 1 219 ? 12.859 3.105 -19.756 1.00 59.50 219 LYS A C 1
ATOM 1680 O O . LYS A 1 219 ? 12.617 2.842 -18.581 1.00 59.50 219 LYS A O 1
ATOM 1685 N N . PRO A 1 220 ? 13.483 4.228 -20.149 1.00 50.66 220 PRO A N 1
ATOM 1686 C CA . PRO A 1 220 ? 14.451 4.963 -19.332 1.00 50.66 220 PRO A CA 1
ATOM 1687 C C . PRO A 1 220 ? 13.919 5.564 -18.033 1.00 50.66 220 PRO A C 1
ATOM 1689 O O . PRO A 1 220 ? 12.728 5.930 -17.946 1.00 50.66 220 PRO A O 1
#

Foldseek 3Di:
DEEEDPPDLDDVDDPVCVVCQVVVLVHAEEYEYEYLVQFDQVLLVVLVVAWAQDDPVRRVPDDPVHDDDQKDWDQHNNYIYIYGYTRHHLDLDLVVLLVNCVSNVPQEYEYEDDPDDVVPDDSSLRVVLSNQQSCVVVVRHYYYYHRGVLSPQVSLPFDKDFAPDWDFDKDFWDFDPQLVPPCVQPVVPDPPDTDIDGGTGRMDGPDGRPPDDDGIDDDD